Protein AF-A0A1G4GA43-F1 (afdb_monomer)

Foldseek 3Di:
DDDDDDDDPDDDPDDPPPPPPDPPPDDDDDDDDDDDDDDDDDDDDDPPVPPPPPPPPPPPPDPPDAWEDADFDLDQWFADPDDDPVPAAEQEQERLLVQLCCQCVVVVHDLVVSCVNRVHDSVVSVVSPVVSVVSVVCCVVVRHIYGYDDDRHDYPAWWWAFQPPSGIDGDLVRDDDDPPDPDDDSVRTDTPPPPPD

Sequence (197 aa):
MEAVLSDKVLEQDGNWENAVCSRLKKKRKSWELEWVCAVKRVGVMATENVTINIKNEVIMPRPKQNRKISNPPLMQGFKPFGIPRKMLKEVTLLYDEYEAIRLLDYEGLRQEQAAEQMNVSRPTLTRIYEQARKTIAQALVEGNMVNIEGGNVQFDREWFRCRRCYKLVGGRENHVRCKDCKIYGNDELMPINAEEK

InterPro domains:
  IPR002852 Uncharacterised protein family UPF0251 [MF_00674] (61-157)
  IPR002852 Uncharacterised protein family UPF0251 [PF02001] (62-154)
  IPR002852 Uncharacterised protein family UPF0251 [PTHR37478] (60-158)
  IPR013324 RNA polymerase sigma factor, region 3/4-like [SSF88659] (96-140)
  IPR036388 Winged helix-like DNA-binding domain superfamily [G3DSA:1.10.10.10] (88-142)

Nearest PDB structures (foldseek):
  3hug-assembly6_K  TM=9.675E-01  e=1.620E-01  Mycobacterium tuberculosis H37Rv
  3hug-assembly4_M  TM=9.636E-01  e=2.241E-01  Mycobacterium tuberculosis H37Rv
  3hug-assembly1_C  TM=9.750E-01  e=2.241E-01  Mycobacterium tuberculosis H37Rv
  3hug-assembly6_A  TM=9.618E-01  e=2.241E-01  Mycobacterium tuberculosis H37Rv
  2h27-assembly2_D  TM=9.480E-01  e=2.241E-01  Escherichia coli K-12

Radius of gyration: 30.36 Å; Cα contacts (8 Å, |Δi|>4): 195; chains: 1; bounding box: 73×60×86 Å

pLDDT: mean 71.48, std 22.96, range [28.95, 96.19]

Mean predicted aligned error: 16.99 Å

Secondary structure (DSSP, 8-state):
---------------GGGTTSSSSS-S---------------------------------PPP-PPEEESS--SSSEE--SSS-GGG--EEEEPHHHHHHHIIIIIS---HHHHHHHTT--HHHHHHHHHHHHHHHHHHHHHTPEEEE--SSEEESS-EEEETTT--EEESSTT----TT-S--SGGGEEES-----

Organism: NCBI:txid1642646

Solvent-accessible surface area (backbone atoms only — not comparable to full-atom values): 13055 Å² total; per-residue (Å²): 133,88,82,90,74,91,80,76,89,74,84,71,91,69,80,80,85,66,82,80,76,83,86,84,85,86,80,76,94,82,81,80,89,84,88,84,80,88,89,82,92,84,82,88,86,78,90,72,78,77,74,78,79,74,75,81,72,77,79,70,76,76,77,78,75,62,30,43,42,86,72,80,72,75,57,60,58,50,71,61,84,95,60,60,74,91,78,47,54,76,39,78,39,33,48,63,23,51,48,42,44,42,35,41,71,73,67,61,42,54,65,66,58,43,13,59,67,28,65,47,54,56,73,56,43,53,52,41,39,53,47,34,52,51,52,51,49,49,25,67,74,72,59,28,24,39,36,54,50,67,72,68,67,41,63,83,60,60,36,28,32,32,76,85,79,52,46,75,25,70,42,80,84,60,65,68,84,53,95,89,54,94,73,80,64,77,87,46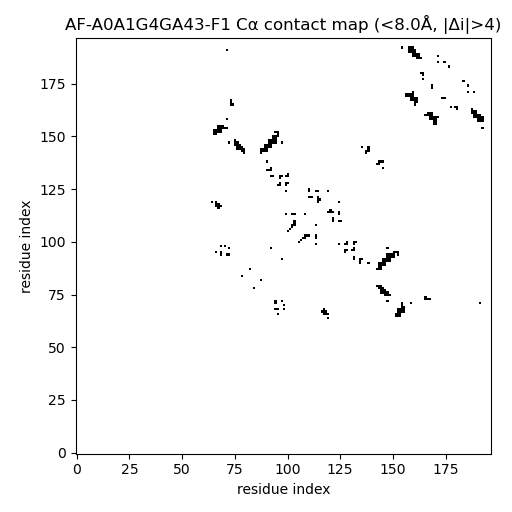,50,42,69,71,71,70,75,84,123

Structure (mmCIF, N/CA/C/O backbone):
data_AF-A0A1G4GA43-F1
#
_entry.id   AF-A0A1G4GA43-F1
#
loop_
_atom_site.group_PDB
_atom_site.id
_atom_site.type_symbol
_atom_site.label_atom_id
_atom_site.label_alt_id
_atom_site.label_comp_id
_atom_site.label_asym_id
_atom_site.label_entity_id
_atom_site.label_seq_id
_atom_site.pdbx_PDB_ins_code
_atom_site.Cartn_x
_atom_site.Cartn_y
_atom_site.Cartn_z
_atom_site.occupancy
_atom_site.B_iso_or_equiv
_atom_site.auth_seq_id
_atom_site.auth_comp_id
_atom_site.auth_asym_id
_atom_site.auth_atom_id
_atom_site.pdbx_PDB_model_num
ATOM 1 N N . MET A 1 1 ? -47.641 -32.710 -14.911 1.00 41.81 1 MET A N 1
ATOM 2 C CA . MET A 1 1 ? -46.339 -32.093 -14.602 1.00 41.81 1 MET A CA 1
ATOM 3 C C . MET A 1 1 ? -46.540 -30.590 -14.663 1.00 41.81 1 MET A C 1
ATOM 5 O O . MET A 1 1 ? -46.814 -30.081 -15.738 1.00 41.81 1 MET A O 1
ATOM 9 N N . GLU A 1 2 ? -46.614 -30.003 -13.466 1.00 35.16 2 GLU A N 1
ATOM 10 C CA . GLU A 1 2 ? -46.511 -28.589 -13.038 1.00 35.16 2 GLU A CA 1
ATOM 11 C C . GLU A 1 2 ? -46.639 -27.501 -14.128 1.00 35.16 2 GLU A C 1
ATOM 13 O O . GLU A 1 2 ? -45.798 -27.377 -15.005 1.00 35.16 2 GLU A O 1
ATOM 18 N N . ALA A 1 3 ? -47.778 -26.805 -14.221 1.00 32.31 3 ALA A N 1
ATOM 19 C CA . ALA A 1 3 ? -48.188 -25.628 -13.431 1.00 32.31 3 ALA A CA 1
ATOM 20 C C . ALA A 1 3 ? -47.515 -24.315 -13.890 1.00 32.31 3 ALA A C 1
ATOM 22 O O . ALA A 1 3 ? -46.486 -23.890 -13.378 1.00 32.31 3 ALA A O 1
ATOM 23 N N . VAL A 1 4 ? -48.176 -23.660 -14.851 1.00 38.09 4 VAL A N 1
ATOM 24 C CA . VAL A 1 4 ? -48.047 -22.231 -15.156 1.00 38.09 4 VAL A CA 1
ATOM 25 C C . VAL A 1 4 ? -48.739 -21.452 -14.039 1.00 38.09 4 VAL A C 1
ATOM 27 O O . VAL A 1 4 ? -49.930 -21.658 -13.811 1.00 38.09 4 VAL A O 1
ATOM 30 N N . LEU A 1 5 ? -48.022 -20.550 -13.373 1.00 37.53 5 LEU A N 1
ATOM 31 C CA . LEU A 1 5 ? -48.606 -19.523 -12.512 1.00 37.53 5 LEU A CA 1
ATOM 32 C C . LEU A 1 5 ? -47.735 -18.267 -12.579 1.00 37.53 5 LEU A C 1
ATOM 34 O O . LEU A 1 5 ? -46.595 -18.250 -12.121 1.00 37.53 5 LEU A O 1
ATOM 38 N N . SER A 1 6 ? -48.307 -17.225 -13.186 1.00 39.84 6 SER A N 1
ATOM 39 C CA . SER A 1 6 ? -47.971 -15.833 -12.900 1.00 39.84 6 SER A CA 1
ATOM 40 C C . SER A 1 6 ? -47.890 -15.620 -11.395 1.00 39.84 6 SER A C 1
ATOM 42 O O . SER A 1 6 ? -48.802 -16.047 -10.695 1.00 39.84 6 SER A O 1
ATOM 44 N N . ASP A 1 7 ? -46.888 -14.881 -10.921 1.00 36.19 7 ASP A N 1
ATOM 45 C CA . ASP A 1 7 ? -47.124 -13.890 -9.874 1.00 36.19 7 ASP A CA 1
ATOM 46 C C . ASP A 1 7 ? -45.914 -12.967 -9.641 1.00 36.19 7 ASP A C 1
ATOM 48 O O . ASP A 1 7 ? -44.815 -13.397 -9.309 1.00 36.19 7 ASP A O 1
ATOM 52 N N . LYS A 1 8 ? -46.221 -11.669 -9.747 1.00 38.00 8 LYS A N 1
ATOM 53 C CA . LYS A 1 8 ? -45.772 -10.575 -8.874 1.00 38.00 8 LYS A CA 1
ATOM 54 C C . LYS A 1 8 ? -44.304 -10.152 -8.948 1.00 38.00 8 LYS A C 1
ATOM 56 O O . LYS A 1 8 ? -43.447 -10.567 -8.175 1.00 38.00 8 LYS A O 1
ATOM 61 N N . VAL A 1 9 ? -44.104 -9.129 -9.781 1.00 32.50 9 VAL A N 1
ATOM 62 C CA . VAL A 1 9 ? -43.249 -7.983 -9.449 1.00 32.50 9 VAL A CA 1
ATOM 63 C C . VAL A 1 9 ? -43.661 -7.494 -8.057 1.00 32.50 9 VAL A C 1
ATOM 65 O O . VAL A 1 9 ? -44.732 -6.918 -7.884 1.00 32.50 9 VAL A O 1
ATOM 68 N N . LEU A 1 10 ? -42.845 -7.803 -7.053 1.00 34.84 10 LEU A N 1
ATOM 69 C CA . LEU A 1 10 ? -42.933 -7.190 -5.737 1.00 34.84 10 LEU A CA 1
ATOM 70 C C . LEU A 1 10 ? -42.122 -5.897 -5.782 1.00 34.84 10 LEU A C 1
ATOM 72 O O . LEU A 1 10 ? -40.905 -5.901 -5.607 1.00 34.84 10 LEU A O 1
ATOM 76 N N . GLU A 1 11 ? -42.832 -4.798 -6.023 1.00 39.03 11 GLU A N 1
ATOM 77 C CA . GLU A 1 11 ? -42.460 -3.499 -5.477 1.00 39.03 11 GLU A CA 1
ATOM 78 C C . GLU A 1 11 ? -42.276 -3.659 -3.964 1.00 39.03 11 GLU A C 1
ATOM 80 O O . GLU A 1 11 ? -43.187 -4.069 -3.242 1.00 39.03 11 GLU A O 1
ATOM 85 N N . GLN A 1 12 ? -41.074 -3.359 -3.486 1.00 40.34 12 GLN A N 1
ATOM 86 C CA . GLN A 1 12 ? -40.842 -3.047 -2.085 1.00 40.34 12 GLN A CA 1
ATOM 87 C C . GLN A 1 12 ? -40.117 -1.711 -2.018 1.00 40.34 12 GLN A C 1
ATOM 89 O O . GLN A 1 12 ? -38.901 -1.628 -1.856 1.00 40.34 12 GLN A O 1
ATOM 94 N N . ASP A 1 13 ? -40.927 -0.661 -2.125 1.00 36.44 13 ASP A N 1
ATOM 95 C CA . ASP A 1 13 ? -40.702 0.576 -1.396 1.00 36.44 13 ASP A CA 1
ATOM 96 C C . ASP A 1 13 ? -40.566 0.239 0.091 1.00 36.44 13 ASP A C 1
ATOM 98 O O . ASP A 1 13 ? -41.481 -0.281 0.733 1.00 36.44 13 ASP A O 1
ATOM 102 N N . GLY A 1 14 ? -39.381 0.489 0.638 1.00 36.09 14 GLY A N 1
ATOM 103 C CA . GLY A 1 14 ? -39.013 0.018 1.967 1.00 36.09 14 GLY A CA 1
ATOM 104 C C . GLY A 1 14 ? -38.022 0.937 2.657 1.00 36.09 14 GLY A C 1
ATOM 105 O O . GLY A 1 14 ? -36.940 0.498 3.020 1.00 36.09 14 GLY A O 1
ATOM 106 N N . ASN A 1 15 ? -38.386 2.215 2.800 1.00 38.69 1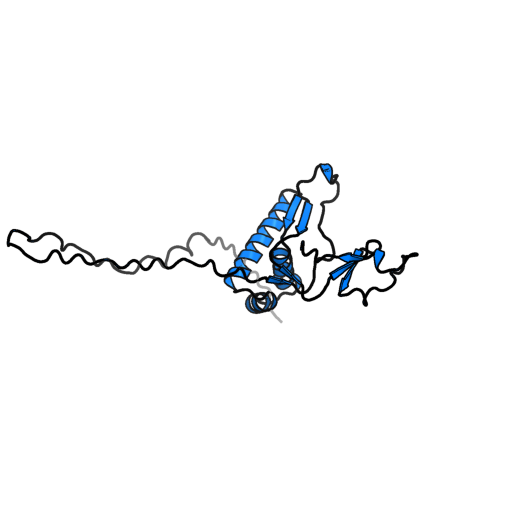5 ASN A N 1
ATOM 107 C CA . ASN A 1 15 ? -38.121 3.060 3.975 1.00 38.69 15 ASN A CA 1
ATOM 108 C C . ASN A 1 15 ? -36.906 2.638 4.843 1.00 38.69 15 ASN A C 1
ATOM 110 O O . ASN A 1 15 ? -37.064 2.087 5.934 1.00 38.69 15 ASN A O 1
ATOM 114 N N . TRP A 1 16 ? -35.686 2.921 4.374 1.00 34.16 16 TRP A N 1
ATOM 115 C CA . TRP A 1 16 ? -34.446 2.686 5.135 1.00 34.16 16 TRP A CA 1
ATOM 116 C C . TRP A 1 16 ? -34.180 3.743 6.224 1.00 34.16 16 TRP A C 1
ATOM 118 O O . TRP A 1 16 ? -33.246 3.598 7.012 1.00 34.16 16 TRP A O 1
ATOM 128 N N . GLU A 1 17 ? -35.015 4.779 6.339 1.00 36.97 17 GLU A N 1
ATOM 129 C CA . GLU A 1 17 ? -34.825 5.870 7.307 1.00 36.97 17 GLU A CA 1
ATOM 130 C C . GLU A 1 17 ? -35.390 5.584 8.711 1.00 36.97 17 GLU A C 1
ATOM 132 O O . GLU A 1 17 ? -35.151 6.358 9.634 1.00 36.97 17 GLU A O 1
ATOM 137 N N . ASN A 1 18 ? -36.064 4.449 8.942 1.00 45.00 18 ASN A N 1
ATOM 138 C CA . ASN A 1 18 ? -36.694 4.162 10.243 1.00 45.00 18 ASN A CA 1
ATOM 139 C C . ASN A 1 18 ? -36.105 2.990 11.051 1.00 45.00 18 ASN A C 1
ATOM 141 O O . ASN A 1 18 ? -36.581 2.705 12.151 1.00 45.00 18 ASN A O 1
ATOM 145 N N . ALA A 1 19 ? -35.007 2.368 10.610 1.00 37.09 19 ALA A N 1
ATOM 146 C CA . ALA A 1 19 ? -34.326 1.326 11.396 1.00 37.09 19 ALA A CA 1
ATOM 147 C C . ALA A 1 19 ? -33.319 1.871 12.439 1.00 37.09 19 ALA A C 1
ATOM 149 O O . ALA A 1 19 ? -32.753 1.102 13.214 1.00 37.09 19 ALA A O 1
ATOM 150 N N . VAL A 1 20 ? -33.121 3.195 12.514 1.00 40.12 20 VAL A N 1
ATOM 151 C CA . VAL A 1 20 ? -32.163 3.844 13.438 1.00 40.12 20 VAL A CA 1
ATOM 152 C C . VAL A 1 20 ? -32.825 4.387 14.724 1.00 40.12 20 VAL A C 1
ATOM 154 O O . VAL A 1 20 ? -32.131 4.766 15.664 1.00 40.12 20 VAL A O 1
ATOM 157 N N . CYS A 1 21 ? -34.160 4.371 14.862 1.00 39.00 21 CYS A N 1
ATOM 158 C CA . CYS A 1 21 ? -34.842 5.169 15.901 1.00 39.00 21 CYS A CA 1
ATOM 159 C C . CYS A 1 21 ? -35.609 4.412 17.013 1.00 39.00 21 CYS A C 1
ATOM 161 O O . CYS A 1 21 ? -36.480 4.996 17.656 1.00 39.00 21 CYS A O 1
ATOM 163 N N . SER A 1 22 ? -35.302 3.145 17.326 1.00 35.94 22 SER A N 1
ATOM 164 C CA . SER A 1 22 ? -36.053 2.396 18.366 1.00 35.94 22 SER A CA 1
ATOM 165 C C . SER A 1 22 ? -35.224 1.771 19.498 1.00 35.94 22 SER A C 1
ATOM 167 O O . SER A 1 22 ? -35.750 0.983 20.284 1.00 35.94 22 SER A O 1
ATOM 169 N N . ARG A 1 23 ? -33.958 2.185 19.687 1.00 37.41 23 ARG A N 1
ATOM 170 C CA . ARG A 1 23 ? -33.121 1.721 20.820 1.00 37.41 23 ARG A CA 1
ATOM 171 C C . ARG A 1 23 ? -32.508 2.817 21.699 1.00 37.41 23 ARG A C 1
ATOM 173 O O . ARG A 1 23 ? -31.515 2.574 22.373 1.00 37.41 23 ARG A O 1
ATOM 180 N N . LEU A 1 24 ? -33.128 3.999 21.751 1.00 34.81 24 LEU A N 1
ATOM 181 C CA . LEU A 1 24 ? -32.715 5.113 22.628 1.00 34.81 24 LEU A CA 1
ATOM 182 C C . LEU A 1 24 ? -33.888 5.808 23.347 1.00 34.81 24 LEU A C 1
ATOM 184 O O . LEU A 1 24 ? -33.830 6.992 23.659 1.00 34.81 24 LEU A O 1
ATOM 188 N N . LYS A 1 25 ? -34.969 5.083 23.656 1.00 39.22 25 LYS A N 1
ATOM 189 C CA . LYS A 1 25 ? -36.060 5.595 24.511 1.00 39.22 25 LYS A CA 1
ATOM 190 C C . LYS A 1 25 ? -36.562 4.539 25.490 1.00 39.22 25 LYS A C 1
ATOM 192 O O . LYS A 1 25 ? -37.716 4.133 25.447 1.00 39.22 25 LYS A O 1
ATOM 197 N N . LYS A 1 26 ? -35.685 4.078 26.385 1.00 42.31 26 LYS A N 1
ATOM 198 C CA . LYS A 1 26 ? -36.090 3.438 27.650 1.00 42.31 26 LYS A CA 1
ATOM 199 C C . LYS A 1 26 ? -34.893 3.293 28.589 1.00 42.31 26 LYS A C 1
ATOM 201 O O . LYS A 1 26 ? -34.254 2.250 28.629 1.00 42.31 26 LYS A O 1
ATOM 206 N N . LYS A 1 27 ? -34.608 4.348 29.357 1.00 31.98 27 LYS A N 1
ATOM 207 C CA . LYS A 1 27 ? -34.126 4.258 30.747 1.00 31.98 27 LYS A CA 1
ATOM 208 C C . LYS A 1 27 ? -34.171 5.653 31.397 1.00 31.98 27 LYS A C 1
ATOM 210 O O . LYS A 1 27 ? -33.293 6.469 31.176 1.00 31.98 27 LYS A O 1
ATOM 215 N N . ARG A 1 28 ? -35.258 5.871 32.158 1.00 36.03 28 ARG A N 1
ATOM 216 C CA . ARG A 1 28 ? -35.333 6.535 33.484 1.00 36.03 28 ARG A CA 1
ATOM 217 C C . ARG A 1 28 ? -34.631 7.906 33.564 1.00 36.03 28 ARG A C 1
ATOM 219 O O . ARG A 1 28 ? -33.427 7.949 33.740 1.00 36.03 28 ARG A O 1
ATOM 226 N N . LYS A 1 29 ? -35.291 9.068 33.448 1.00 38.62 29 LYS A N 1
ATOM 227 C CA . LYS A 1 29 ? -36.346 9.606 34.344 1.00 38.62 29 LYS A CA 1
ATOM 228 C C . LYS A 1 29 ? -36.259 9.031 35.762 1.00 38.62 29 LYS A C 1
ATOM 230 O O . LYS A 1 29 ? -36.926 8.045 36.053 1.00 38.62 29 LYS A O 1
ATOM 235 N N . SER A 1 30 ? -35.364 9.593 36.577 1.00 34.31 30 SER A N 1
ATOM 236 C CA . SER A 1 30 ? -35.287 9.370 38.032 1.00 34.31 30 SER A CA 1
ATOM 237 C C . SER A 1 30 ? -34.323 10.363 38.701 1.00 34.31 30 SER A C 1
ATOM 239 O O . SER A 1 30 ? -33.456 9.938 39.447 1.00 34.31 30 SER A O 1
ATOM 241 N N . TRP A 1 31 ? -34.421 11.658 38.401 1.00 28.95 31 TRP A N 1
ATOM 242 C CA . TRP A 1 31 ? -33.808 12.719 39.217 1.00 28.95 31 TRP A CA 1
ATOM 243 C C . TRP A 1 31 ? -34.757 13.921 39.183 1.00 28.95 31 TRP A C 1
ATOM 245 O O . TRP A 1 31 ? -34.516 14.920 38.512 1.00 28.95 31 TRP A O 1
ATOM 255 N N . GLU A 1 32 ? -35.914 13.750 39.820 1.00 32.69 32 GLU A N 1
ATOM 256 C CA . GLU A 1 32 ? -36.748 14.856 40.275 1.00 32.69 32 GLU A CA 1
ATOM 257 C C . GLU A 1 32 ? -36.231 15.287 41.654 1.00 32.69 32 GLU A C 1
ATOM 259 O O . GLU A 1 32 ? -36.144 14.479 42.570 1.00 32.69 32 GLU A O 1
ATOM 264 N N . LEU A 1 33 ? -35.898 16.574 41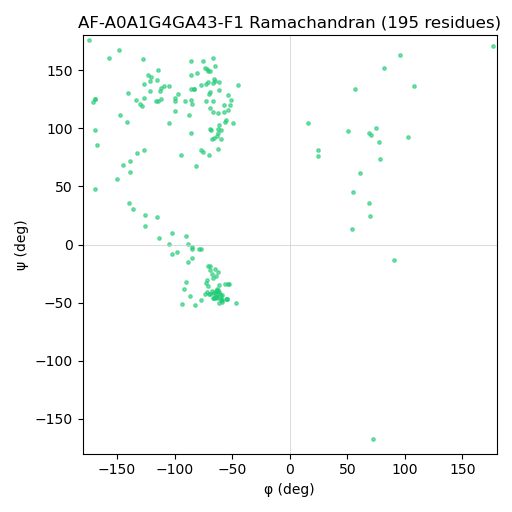.763 1.00 40.06 33 LEU A N 1
ATOM 265 C CA . LEU A 1 33 ? -36.432 17.442 42.815 1.00 40.06 33 LEU A CA 1
ATOM 266 C C . LEU A 1 33 ? -36.135 17.079 44.283 1.00 40.06 33 LEU A C 1
ATOM 268 O O . LEU A 1 33 ? -37.055 16.991 45.085 1.00 40.06 33 LEU A O 1
ATOM 272 N N . GLU A 1 34 ? -34.862 17.053 44.677 1.00 36.91 34 GLU A N 1
ATOM 273 C CA . GLU A 1 34 ? -34.470 17.274 46.083 1.00 36.91 34 GLU A CA 1
ATOM 274 C C . GLU A 1 34 ? -33.212 18.155 46.178 1.00 36.91 34 GLU A C 1
ATOM 276 O O . GLU A 1 34 ? -32.129 17.683 46.494 1.00 36.91 34 GLU A O 1
ATOM 281 N N . TRP A 1 35 ? -33.331 19.454 45.878 1.00 30.38 35 TRP A N 1
ATOM 282 C CA . TRP A 1 35 ? -32.293 20.459 46.199 1.00 30.38 35 TRP A CA 1
ATOM 283 C C . TRP A 1 35 ? -32.897 21.781 46.696 1.00 30.38 35 TRP A C 1
ATOM 285 O O . TRP A 1 35 ? -32.400 22.870 46.420 1.00 30.38 35 TRP A O 1
ATOM 295 N N . VAL A 1 36 ? -33.993 21.694 47.451 1.00 36.56 36 VAL A N 1
ATOM 296 C CA . VAL A 1 36 ? -34.545 22.837 48.187 1.00 36.56 36 VAL A CA 1
ATOM 297 C C . VAL A 1 36 ? -34.853 22.386 49.608 1.00 36.56 36 VAL A C 1
ATOM 299 O O . VAL A 1 36 ? -35.997 22.092 49.921 1.00 36.56 36 VAL A O 1
ATOM 302 N N . CYS A 1 37 ? -33.831 22.296 50.462 1.00 33.22 37 CYS A N 1
ATOM 303 C CA . CYS A 1 37 ? -34.005 22.495 51.902 1.00 33.22 37 CYS A CA 1
ATOM 304 C C . CYS A 1 37 ? -32.666 22.612 52.649 1.00 33.22 37 CYS A C 1
ATOM 306 O O . CYS A 1 37 ? -31.836 21.713 52.621 1.00 33.22 37 CYS A O 1
ATOM 308 N N . ALA A 1 38 ? -32.550 23.719 53.384 1.00 37.53 38 ALA A N 1
ATOM 309 C CA . ALA A 1 38 ? -31.811 23.870 54.636 1.00 37.53 38 ALA A CA 1
ATOM 310 C C . ALA A 1 38 ? -30.272 23.803 54.627 1.00 37.53 38 ALA A C 1
ATOM 312 O O . ALA A 1 38 ? -29.693 22.763 54.906 1.00 37.53 38 ALA A O 1
ATOM 313 N N . VAL A 1 39 ? -29.620 24.975 54.573 1.00 34.84 39 VAL A N 1
ATOM 314 C CA . VAL A 1 39 ? -28.451 25.233 55.439 1.00 34.84 39 VAL A CA 1
ATOM 315 C C . VAL A 1 39 ? -28.464 26.686 55.934 1.00 34.84 39 VAL A C 1
ATOM 317 O O . VAL A 1 39 ? -28.130 27.621 55.209 1.00 34.84 39 VAL A O 1
ATOM 320 N N . LYS A 1 40 ? -28.808 26.880 57.212 1.00 37.44 40 LYS A N 1
ATOM 321 C CA . LYS A 1 40 ? -28.358 28.028 58.009 1.00 37.44 40 LYS A CA 1
ATOM 322 C C . LYS A 1 40 ? -27.760 27.508 59.320 1.00 37.44 40 LYS A C 1
ATOM 324 O O . LYS A 1 40 ? -28.486 26.970 60.144 1.00 37.44 40 LYS A O 1
ATOM 329 N N . ARG A 1 41 ? -26.471 27.829 59.501 1.00 38.69 41 ARG A N 1
ATOM 330 C CA . ARG A 1 41 ? -25.805 28.230 60.758 1.00 38.69 41 ARG A CA 1
ATOM 331 C C . ARG A 1 41 ? -25.504 27.141 61.809 1.00 38.69 41 ARG A C 1
ATOM 333 O O . ARG A 1 41 ? -26.363 26.872 62.627 1.00 38.69 41 ARG A O 1
ATOM 340 N N . VAL A 1 42 ? -24.243 26.677 61.839 1.00 38.31 42 VAL A N 1
ATOM 341 C CA . VAL A 1 42 ? -23.240 26.561 62.948 1.00 38.31 42 VAL A CA 1
ATOM 342 C C . VAL A 1 42 ? -21.935 26.161 62.213 1.00 38.31 42 VAL A C 1
ATOM 344 O O . VAL A 1 42 ? -21.989 25.302 61.348 1.00 38.31 42 VAL A O 1
ATOM 347 N N . GLY A 1 43 ? -20.789 26.842 62.270 1.00 33.25 43 GLY A N 1
ATOM 348 C CA . GLY A 1 43 ? -19.969 27.154 63.436 1.00 33.25 43 GLY A CA 1
ATOM 349 C C . GLY A 1 43 ? -18.753 26.212 63.460 1.00 33.25 43 GLY A C 1
ATOM 350 O O . GLY A 1 43 ? -18.852 25.132 64.009 1.00 33.25 43 GLY A O 1
ATOM 351 N N . VAL A 1 44 ? -17.646 26.678 62.865 1.00 37.12 44 VAL A N 1
ATOM 352 C CA . VAL A 1 44 ? -16.227 26.312 63.083 1.00 37.12 44 VAL A CA 1
ATOM 353 C C . VAL A 1 44 ? -15.773 24.839 62.925 1.00 37.12 44 VAL A C 1
ATOM 355 O O . VAL A 1 44 ? -16.263 23.927 63.572 1.00 37.12 44 VAL A O 1
ATOM 358 N N . MET A 1 45 ? -14.652 24.722 62.203 1.00 35.44 45 MET A N 1
ATOM 359 C CA . MET A 1 45 ? -13.556 23.741 62.296 1.00 35.44 45 MET A CA 1
ATOM 360 C C . MET A 1 45 ? -13.455 22.694 61.185 1.00 35.44 45 MET A C 1
ATOM 362 O O . MET A 1 45 ? -14.431 22.088 60.769 1.00 35.44 45 MET A O 1
ATOM 366 N N . ALA A 1 46 ? -12.198 22.515 60.767 1.00 38.28 46 ALA A N 1
ATOM 367 C CA . ALA A 1 46 ? -11.672 21.627 59.736 1.00 38.28 46 ALA A CA 1
ATOM 368 C C . ALA A 1 46 ? -11.860 22.101 58.282 1.00 38.28 46 ALA A C 1
ATOM 370 O O . ALA A 1 46 ? -12.585 21.513 57.487 1.00 38.28 46 ALA A O 1
ATOM 371 N N . THR A 1 47 ? -11.081 23.113 57.880 1.00 42.22 47 THR A N 1
ATOM 372 C CA . THR A 1 47 ? -10.525 23.115 56.518 1.00 42.22 47 THR A CA 1
ATOM 373 C C . THR A 1 47 ? -9.474 22.009 56.455 1.00 42.22 47 THR A C 1
ATOM 375 O O . THR A 1 47 ? -8.273 22.261 56.563 1.00 42.22 47 THR A O 1
ATOM 378 N N . GLU A 1 48 ? -9.920 20.761 56.351 1.00 47.31 48 GLU A N 1
ATOM 379 C CA . GLU A 1 48 ? -9.048 19.707 55.859 1.00 47.31 48 GLU A CA 1
ATOM 380 C C . GLU A 1 48 ? -8.822 20.010 54.383 1.00 47.31 48 GLU A C 1
ATOM 382 O O . GLU A 1 48 ? -9.678 19.795 53.525 1.00 47.31 48 GLU A O 1
ATOM 387 N N . ASN A 1 49 ? -7.668 20.613 54.109 1.00 51.53 49 ASN A N 1
ATOM 388 C CA . ASN A 1 49 ? -7.123 20.700 52.771 1.00 51.53 49 ASN A CA 1
ATOM 389 C C . ASN A 1 49 ? -6.920 19.264 52.288 1.00 51.53 49 ASN A C 1
ATOM 391 O O . ASN A 1 49 ? -5.872 18.664 52.520 1.00 51.53 49 ASN A O 1
ATOM 395 N N . VAL A 1 50 ? -7.943 18.706 51.642 1.00 44.75 50 VAL A N 1
ATOM 396 C CA . VAL A 1 50 ? -7.817 17.488 50.853 1.00 44.75 50 VAL A CA 1
ATOM 397 C C . VAL A 1 50 ? -6.913 17.859 49.688 1.00 44.75 50 VAL A C 1
ATOM 399 O O . VAL A 1 50 ? -7.346 18.381 48.662 1.00 44.75 50 VAL A O 1
ATOM 402 N N . THR A 1 51 ? -5.614 17.657 49.882 1.00 43.12 51 THR A N 1
ATOM 403 C CA . THR A 1 51 ? -4.625 17.681 48.818 1.00 43.12 51 THR A CA 1
ATOM 404 C C . THR A 1 51 ? -4.987 16.557 47.863 1.00 43.12 51 THR A C 1
ATOM 406 O O . THR A 1 51 ? -4.671 15.387 48.074 1.00 43.12 51 THR A O 1
ATOM 409 N N . ILE A 1 52 ? -5.712 16.917 46.806 1.00 54.69 52 ILE A N 1
ATOM 410 C CA . ILE A 1 52 ? -5.951 16.047 45.664 1.00 54.69 52 ILE A CA 1
ATOM 411 C C . ILE A 1 52 ? -4.571 15.793 45.067 1.00 54.69 52 ILE A C 1
ATOM 413 O O . ILE A 1 52 ? -3.990 16.647 44.399 1.00 54.69 52 ILE A O 1
ATOM 417 N N . ASN A 1 53 ? -3.999 14.642 45.400 1.00 56.62 53 ASN A N 1
ATOM 418 C CA . ASN A 1 53 ? -2.703 14.222 44.907 1.00 56.62 53 ASN A CA 1
ATOM 419 C C . ASN A 1 53 ? -2.920 13.775 43.458 1.00 56.62 53 ASN A C 1
ATOM 421 O O . ASN A 1 53 ? -3.120 12.593 43.173 1.00 56.62 53 ASN A O 1
ATOM 425 N N . ILE A 1 54 ? -2.999 14.752 42.550 1.00 59.84 54 ILE A N 1
ATOM 426 C CA . ILE A 1 54 ? -3.048 14.519 41.111 1.00 59.84 54 ILE A CA 1
ATOM 427 C C . ILE A 1 54 ? -1.674 13.964 40.763 1.00 59.84 54 ILE A C 1
ATOM 429 O O . ILE A 1 54 ? -0.719 14.702 40.524 1.00 59.84 54 ILE A O 1
ATOM 433 N N . LYS A 1 55 ? -1.551 12.635 40.814 1.00 54.59 55 LYS A N 1
ATOM 434 C CA . LYS A 1 55 ? -0.425 11.935 40.216 1.00 54.59 55 LYS A CA 1
ATOM 435 C C . LYS A 1 55 ? -0.431 12.353 38.752 1.00 54.59 55 LYS A C 1
ATOM 437 O O . LYS A 1 55 ? -1.313 11.951 38.000 1.00 54.59 55 LYS A O 1
ATOM 442 N N . ASN A 1 56 ? 0.509 13.219 38.387 1.00 57.75 56 ASN A N 1
ATOM 443 C CA . ASN A 1 56 ? 0.845 13.508 37.003 1.00 57.75 56 ASN A CA 1
ATOM 444 C C . ASN A 1 56 ? 1.360 12.200 36.394 1.00 57.75 56 ASN A C 1
ATOM 446 O O . ASN A 1 56 ? 2.560 11.933 36.358 1.00 57.75 56 ASN A O 1
ATOM 450 N N . GLU A 1 57 ? 0.435 11.343 35.974 1.00 56.50 57 GLU A N 1
ATOM 451 C CA . GLU A 1 57 ? 0.729 10.227 35.098 1.00 56.50 57 GLU A CA 1
ATOM 452 C C . GLU A 1 57 ? 1.090 10.836 33.749 1.00 56.50 57 GLU A C 1
ATOM 454 O O . GLU A 1 57 ? 0.238 11.254 32.966 1.00 56.50 57 GLU A O 1
ATOM 459 N N . VAL A 1 58 ? 2.395 10.950 33.511 1.00 60.12 58 VAL A N 1
ATOM 460 C CA . VAL A 1 58 ? 2.937 11.246 32.191 1.00 60.12 58 VAL A CA 1
ATOM 461 C C . VAL A 1 58 ? 2.390 10.171 31.256 1.00 60.12 58 VAL A C 1
ATOM 463 O O . VAL A 1 58 ? 2.784 9.008 31.341 1.00 60.12 58 VAL A O 1
ATOM 466 N N . ILE A 1 59 ? 1.444 10.550 30.392 1.00 59.94 59 ILE A N 1
ATOM 467 C CA . ILE A 1 59 ? 0.921 9.689 29.334 1.00 59.94 59 ILE A CA 1
ATOM 468 C C . ILE A 1 59 ? 2.101 9.405 28.411 1.00 59.94 59 ILE A C 1
ATOM 470 O O . ILE A 1 59 ? 2.399 10.191 27.515 1.00 59.94 59 ILE A O 1
ATOM 474 N N . MET A 1 60 ? 2.808 8.300 28.643 1.00 61.44 60 MET A N 1
ATOM 475 C CA . MET A 1 60 ? 3.768 7.807 27.671 1.00 61.44 60 MET A CA 1
ATOM 476 C C . MET A 1 60 ? 2.954 7.372 26.454 1.00 61.44 60 MET A C 1
ATOM 478 O O . MET A 1 60 ? 2.149 6.439 26.572 1.00 61.44 60 MET A O 1
ATOM 482 N N . PRO A 1 61 ? 3.093 8.041 25.296 1.00 60.22 61 PRO A N 1
ATOM 483 C CA . PRO A 1 61 ? 2.427 7.581 24.096 1.00 60.22 61 PRO A CA 1
ATOM 484 C C . PRO A 1 61 ? 2.897 6.151 23.850 1.00 60.22 61 PRO A C 1
ATOM 486 O O . PRO A 1 61 ? 4.097 5.895 23.741 1.00 60.22 61 PRO A O 1
ATOM 489 N N . ARG A 1 62 ? 1.949 5.204 23.832 1.00 65.38 62 ARG A N 1
ATOM 490 C CA . ARG A 1 62 ? 2.256 3.795 23.582 1.00 65.38 62 ARG A CA 1
ATOM 491 C C . ARG A 1 62 ? 3.097 3.736 22.301 1.00 65.38 62 ARG A C 1
ATOM 493 O O . ARG A 1 62 ? 2.637 4.275 21.287 1.00 65.38 62 ARG A O 1
ATOM 500 N N . PRO A 1 63 ? 4.301 3.134 22.332 1.00 63.28 63 PRO A N 1
ATOM 501 C CA . PRO A 1 63 ? 5.158 3.076 21.159 1.00 63.28 63 PRO A CA 1
ATOM 502 C C . PRO A 1 63 ? 4.358 2.487 20.000 1.00 63.28 63 PRO A C 1
ATOM 504 O O . PRO A 1 63 ? 3.671 1.472 20.155 1.00 63.28 63 PRO A O 1
ATOM 507 N N . LYS A 1 64 ? 4.370 3.184 18.859 1.00 65.31 64 LYS A N 1
ATOM 508 C CA . LYS A 1 64 ? 3.659 2.735 17.663 1.00 65.31 64 LYS A CA 1
ATOM 509 C C . LYS A 1 64 ? 4.286 1.409 17.253 1.00 65.31 64 LYS A C 1
ATOM 511 O O . LYS A 1 64 ? 5.454 1.377 16.888 1.00 65.31 64 LYS A O 1
ATOM 516 N N . GLN A 1 65 ? 3.526 0.323 17.348 1.00 66.75 65 GLN A N 1
ATOM 517 C CA . GLN A 1 65 ? 3.981 -0.959 16.829 1.00 66.75 65 GLN A CA 1
ATOM 518 C C . GLN A 1 65 ? 4.190 -0.829 15.321 1.00 66.75 65 GLN A C 1
ATOM 520 O O . GLN A 1 65 ? 3.344 -0.267 14.614 1.00 66.75 65 GLN A O 1
ATOM 525 N N . ASN A 1 66 ? 5.332 -1.323 14.856 1.00 73.19 66 ASN A N 1
ATOM 526 C CA . ASN A 1 66 ? 5.623 -1.411 13.438 1.00 73.19 66 ASN A CA 1
ATOM 527 C C . ASN A 1 66 ? 4.708 -2.474 12.832 1.00 73.19 66 ASN A C 1
ATOM 529 O O . ASN A 1 66 ? 4.540 -3.560 13.391 1.00 73.19 66 ASN A O 1
ATOM 533 N N . ARG A 1 67 ? 4.058 -2.117 11.728 1.00 79.62 67 ARG A N 1
ATOM 534 C CA . ARG A 1 67 ? 3.062 -2.966 11.070 1.00 79.62 67 ARG A CA 1
ATOM 535 C C . ARG A 1 67 ? 3.793 -3.949 10.172 1.00 79.62 67 ARG A C 1
ATOM 537 O O . ARG A 1 67 ? 4.705 -3.549 9.453 1.00 79.62 67 ARG A O 1
ATOM 544 N N . LYS A 1 68 ? 3.417 -5.220 10.225 1.00 83.12 68 LYS A N 1
ATOM 545 C CA . LYS A 1 68 ? 4.073 -6.264 9.438 1.00 83.12 68 LYS A CA 1
ATOM 546 C C . LYS A 1 68 ? 3.489 -6.296 8.028 1.00 83.12 68 LYS A C 1
ATOM 548 O O . LYS A 1 68 ? 2.269 -6.268 7.879 1.00 83.12 68 LYS A O 1
ATOM 553 N N . ILE A 1 69 ? 4.352 -6.353 7.015 1.00 84.38 69 ILE A N 1
ATOM 554 C CA . ILE A 1 69 ? 3.957 -6.511 5.611 1.00 84.38 69 ILE A CA 1
ATOM 555 C C . ILE A 1 69 ? 4.699 -7.695 5.013 1.00 84.38 69 ILE A C 1
ATOM 557 O O . ILE A 1 69 ? 5.932 -7.747 5.036 1.00 84.38 69 ILE A O 1
ATOM 561 N N . SER A 1 70 ? 3.943 -8.630 4.440 1.00 80.31 70 SER A N 1
ATOM 562 C CA . SER A 1 70 ? 4.519 -9.839 3.853 1.00 80.31 70 SER A CA 1
ATOM 563 C C . SER A 1 70 ? 5.159 -9.555 2.497 1.00 80.31 70 SER A C 1
ATOM 565 O O . SER A 1 70 ? 6.303 -9.942 2.254 1.00 80.31 70 SER A O 1
ATOM 567 N N . ASN A 1 71 ? 4.448 -8.838 1.622 1.00 81.62 71 ASN A N 1
ATOM 568 C CA . ASN A 1 71 ? 4.864 -8.626 0.240 1.00 81.62 71 ASN A CA 1
ATOM 569 C C . ASN A 1 71 ? 4.722 -7.150 -0.156 1.00 81.62 71 ASN A C 1
ATOM 571 O O . ASN A 1 71 ? 3.618 -6.608 -0.094 1.00 81.62 71 ASN A O 1
ATOM 575 N N . PRO A 1 72 ? 5.796 -6.492 -0.626 1.00 85.69 72 PRO A N 1
ATOM 576 C CA . PRO A 1 72 ? 5.682 -5.150 -1.167 1.00 85.69 72 PRO A CA 1
ATOM 577 C C . PRO A 1 72 ? 4.868 -5.153 -2.467 1.00 85.69 72 PRO A C 1
ATOM 579 O O . PRO A 1 72 ? 4.752 -6.184 -3.143 1.00 85.69 72 PRO A O 1
ATOM 582 N N . PRO A 1 73 ? 4.333 -3.991 -2.868 1.00 87.06 73 PRO A N 1
ATOM 583 C CA . PRO A 1 73 ? 3.601 -3.872 -4.115 1.00 87.06 73 PRO A CA 1
ATOM 584 C C . PRO A 1 73 ? 4.523 -4.115 -5.320 1.00 87.06 73 PRO A C 1
ATOM 586 O O . PRO A 1 73 ? 5.674 -3.661 -5.373 1.00 87.06 73 PRO A O 1
ATOM 589 N N . LEU A 1 74 ? 3.994 -4.820 -6.328 1.00 85.56 74 LEU A N 1
ATOM 590 C CA . LEU A 1 74 ? 4.719 -5.131 -7.569 1.00 85.56 74 LEU A CA 1
ATOM 591 C C . LEU A 1 74 ? 5.237 -3.857 -8.241 1.00 85.56 74 LEU A C 1
ATOM 593 O O . LEU A 1 74 ? 6.412 -3.761 -8.600 1.00 85.56 74 LEU A O 1
ATOM 597 N N . MET A 1 75 ? 4.362 -2.861 -8.339 1.00 87.19 75 MET A N 1
ATOM 598 C CA . MET A 1 75 ? 4.654 -1.542 -8.884 1.00 87.19 75 MET A CA 1
ATOM 599 C C . MET A 1 75 ? 4.535 -0.495 -7.786 1.00 87.19 75 MET A C 1
ATOM 601 O O . MET A 1 75 ? 3.757 -0.656 -6.854 1.00 87.19 75 MET A O 1
ATOM 605 N N . GLN A 1 76 ? 5.303 0.587 -7.898 1.00 86.12 76 GLN A N 1
ATOM 606 C CA . GLN A 1 76 ? 5.231 1.683 -6.930 1.00 86.12 76 GLN A CA 1
ATOM 607 C C . GLN A 1 76 ? 3.915 2.455 -7.028 1.00 86.12 76 GLN A C 1
ATOM 609 O O . GLN A 1 76 ? 3.531 3.099 -6.077 1.00 86.12 76 GLN A O 1
ATOM 614 N N . GLY A 1 77 ? 3.207 2.402 -8.153 1.00 90.31 77 GLY A N 1
ATOM 615 C CA . GLY A 1 77 ? 1.984 3.170 -8.313 1.00 90.31 77 GLY A CA 1
ATOM 616 C C . GLY A 1 77 ? 1.256 2.867 -9.610 1.00 90.31 77 GLY A C 1
ATOM 617 O O . GLY A 1 77 ? 1.747 2.124 -10.464 1.00 90.31 77 GLY A O 1
ATOM 618 N N . PHE A 1 78 ? 0.088 3.481 -9.753 1.00 91.38 78 PHE A N 1
ATOM 619 C CA . PHE A 1 78 ? -0.808 3.353 -10.895 1.00 91.38 78 PHE A CA 1
ATOM 620 C C . PHE A 1 78 ? -1.139 4.732 -11.446 1.00 91.38 78 PHE A C 1
ATOM 622 O O . PHE A 1 78 ? -1.401 5.664 -10.693 1.00 91.38 78 PHE A O 1
ATOM 629 N N . LYS A 1 79 ? -1.160 4.860 -12.774 1.00 92.06 79 LYS A N 1
ATOM 630 C CA . LYS A 1 79 ? -1.528 6.106 -13.450 1.00 92.06 79 LYS A CA 1
ATOM 631 C C . LYS A 1 79 ? -2.720 5.873 -14.380 1.00 92.06 79 LYS A C 1
ATOM 633 O O . LYS A 1 79 ? -2.727 4.851 -15.073 1.00 92.06 79 LYS A O 1
ATOM 638 N N . 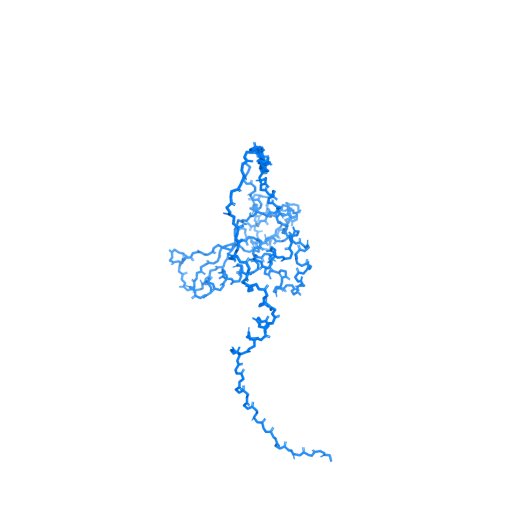PRO A 1 80 ? -3.674 6.812 -14.461 1.00 91.00 80 PRO A N 1
ATOM 639 C CA . PRO A 1 80 ? -4.728 6.742 -15.461 1.00 91.00 80 PRO A CA 1
ATOM 640 C C . PRO A 1 80 ? -4.148 6.880 -16.876 1.00 91.00 80 PRO A C 1
ATOM 642 O O . PRO A 1 80 ? -3.076 7.459 -17.105 1.00 91.00 80 PRO A O 1
ATOM 645 N N . PHE A 1 81 ? -4.851 6.305 -17.847 1.00 89.94 81 PHE A N 1
ATOM 646 C CA . PHE A 1 81 ? -4.465 6.361 -19.253 1.00 89.94 81 PHE A CA 1
ATOM 647 C C . PHE A 1 81 ? -4.883 7.698 -19.882 1.00 89.94 81 PHE A C 1
ATOM 649 O O . PHE A 1 81 ? -5.889 8.284 -19.504 1.00 89.94 81 PHE A O 1
ATOM 656 N N . GLY A 1 82 ? -4.104 8.186 -20.852 1.00 86.00 82 GLY A N 1
ATOM 657 C CA . GLY A 1 82 ? -4.450 9.373 -21.648 1.00 86.00 82 GLY A CA 1
ATOM 658 C C . GLY A 1 82 ? -3.965 10.726 -21.112 1.00 86.00 82 GLY A C 1
ATOM 659 O O . GLY A 1 82 ? -3.947 11.684 -21.876 1.00 86.00 82 GLY A O 1
ATOM 660 N N . ILE A 1 83 ? -3.501 10.816 -19.860 1.00 85.56 83 ILE A N 1
ATOM 661 C CA . ILE A 1 83 ? -3.036 12.082 -19.265 1.00 85.56 83 ILE A CA 1
ATOM 662 C C . ILE A 1 83 ? -1.518 12.030 -19.001 1.00 85.56 83 ILE A C 1
ATOM 664 O O . ILE A 1 83 ? -1.018 11.044 -18.440 1.00 85.56 83 ILE A O 1
ATOM 668 N N . PRO A 1 84 ? -0.741 13.061 -19.395 1.00 87.06 84 PRO A N 1
ATOM 669 C CA . PRO A 1 84 ? 0.673 13.158 -19.044 1.00 87.06 84 PRO A CA 1
ATOM 670 C C . PRO A 1 84 ? 0.884 13.242 -17.529 1.00 87.06 84 PRO A C 1
ATOM 672 O O . PRO A 1 84 ? 0.200 13.995 -16.840 1.00 87.06 84 PRO A O 1
ATOM 675 N N . ARG A 1 85 ? 1.915 12.557 -17.013 1.00 83.75 85 ARG A N 1
ATOM 676 C CA . ARG A 1 85 ? 2.239 12.526 -15.570 1.00 83.75 85 ARG A CA 1
ATOM 677 C C . ARG A 1 85 ? 2.379 13.919 -14.943 1.00 83.75 85 ARG A C 1
ATOM 679 O O . ARG A 1 85 ? 1.995 14.103 -13.803 1.00 83.75 85 ARG A O 1
ATOM 686 N N . LYS A 1 86 ? 2.886 14.901 -15.694 1.00 86.12 86 LYS A N 1
ATOM 687 C CA . LYS A 1 86 ? 3.095 16.279 -15.212 1.00 86.12 86 LYS A CA 1
ATOM 688 C C . LYS A 1 86 ? 1.800 17.027 -14.867 1.00 86.12 86 LYS A C 1
ATOM 690 O O . LYS A 1 86 ? 1.867 18.024 -14.164 1.00 86.12 86 LYS A O 1
ATOM 695 N N . MET A 1 87 ? 0.661 16.590 -15.401 1.00 85.25 87 MET A N 1
ATOM 696 C CA . MET A 1 87 ? -0.645 17.225 -15.183 1.00 85.25 87 MET A CA 1
ATOM 697 C C . MET A 1 87 ? -1.504 16.468 -14.165 1.00 85.25 87 MET A C 1
ATOM 699 O O . MET A 1 87 ? -2.565 16.951 -13.782 1.00 85.25 87 MET A O 1
ATOM 703 N N . LEU A 1 88 ? -1.062 15.282 -13.745 1.00 88.94 88 LEU A N 1
ATOM 704 C CA . LEU A 1 88 ? -1.787 14.438 -12.808 1.00 88.94 88 LEU A CA 1
ATOM 705 C C . LEU A 1 88 ? -1.449 14.839 -11.379 1.00 88.94 88 LEU A C 1
ATOM 707 O O . LEU A 1 88 ? -0.279 14.981 -11.026 1.00 88.94 88 LEU A O 1
ATOM 711 N N . LYS A 1 89 ? -2.483 14.967 -10.549 1.00 91.56 89 LYS A N 1
ATOM 712 C CA . LYS A 1 89 ? -2.297 14.978 -9.101 1.00 91.56 89 LYS A CA 1
ATOM 713 C C . LYS A 1 89 ? -1.984 13.562 -8.632 1.00 91.56 89 LYS A C 1
ATOM 715 O O . LYS A 1 89 ? -2.392 12.582 -9.258 1.00 91.56 89 LYS A O 1
ATOM 720 N N . GLU A 1 90 ? -1.250 13.475 -7.537 1.00 91.69 90 GLU A N 1
ATOM 721 C CA . GLU A 1 90 ? -0.823 12.225 -6.925 1.00 91.69 90 GLU A CA 1
ATOM 722 C C . GLU A 1 90 ? -1.529 12.057 -5.585 1.00 91.69 90 GLU A C 1
ATOM 724 O O . GLU A 1 90 ? -1.638 13.000 -4.802 1.00 91.69 90 GLU A O 1
ATOM 729 N N . VAL A 1 91 ? -2.040 10.855 -5.353 1.00 93.69 91 VAL A N 1
ATOM 730 C CA . VAL A 1 91 ? -2.629 10.430 -4.092 1.00 93.69 91 VAL A CA 1
ATOM 731 C C . VAL A 1 91 ? -1.741 9.327 -3.532 1.00 93.69 91 VAL A C 1
ATOM 733 O O . VAL A 1 91 ? -1.504 8.313 -4.194 1.00 93.69 91 VAL A O 1
ATOM 736 N N . THR A 1 92 ? -1.255 9.532 -2.313 1.00 93.94 92 THR A N 1
ATOM 737 C CA . THR A 1 92 ? -0.398 8.569 -1.624 1.00 93.94 92 THR A CA 1
ATOM 738 C C . THR A 1 92 ? -1.249 7.526 -0.906 1.00 93.94 92 THR A C 1
ATOM 740 O O . THR A 1 92 ? -2.055 7.864 -0.042 1.00 93.94 92 THR A O 1
ATOM 743 N N . LEU A 1 93 ? -1.052 6.262 -1.266 1.00 94.31 93 LEU A N 1
ATOM 744 C CA . LEU A 1 93 ? -1.540 5.087 -0.560 1.00 94.31 93 LEU A CA 1
ATOM 745 C C . LEU A 1 93 ? -0.387 4.533 0.276 1.00 94.31 93 LEU A C 1
ATOM 747 O O . LEU A 1 93 ? 0.696 4.272 -0.243 1.00 94.31 93 LEU A O 1
ATOM 751 N N . LEU A 1 94 ? -0.597 4.349 1.570 1.00 92.56 94 LEU A N 1
ATOM 752 C CA . LEU A 1 94 ? 0.460 3.836 2.437 1.00 92.56 94 LEU A CA 1
ATOM 753 C C . LEU A 1 94 ? 0.672 2.327 2.224 1.00 92.56 94 LEU A C 1
ATOM 755 O O . LEU A 1 94 ? -0.223 1.610 1.765 1.00 92.56 94 LEU A O 1
ATOM 759 N N . TYR A 1 95 ? 1.852 1.808 2.579 1.00 91.75 95 TYR A N 1
ATOM 760 C CA . TYR A 1 95 ? 2.121 0.372 2.431 1.00 91.75 95 TYR A CA 1
ATOM 761 C C . TYR A 1 95 ? 1.173 -0.502 3.273 1.00 91.75 95 TYR A C 1
ATOM 763 O O . TYR A 1 95 ? 0.774 -1.582 2.843 1.00 91.75 95 TYR A O 1
ATOM 771 N N . ASP A 1 96 ? 0.780 -0.037 4.458 1.00 91.81 96 ASP A N 1
ATOM 772 C CA . ASP A 1 96 ? -0.175 -0.727 5.331 1.00 91.81 96 ASP A CA 1
ATOM 773 C C . ASP A 1 96 ? -1.613 -0.688 4.792 1.00 91.81 96 ASP A C 1
ATOM 775 O O . ASP A 1 96 ? -2.350 -1.662 4.930 1.00 91.81 96 ASP A O 1
ATOM 779 N N . GLU A 1 97 ? -2.007 0.409 4.151 1.00 93.69 97 GLU A N 1
ATOM 780 C CA . GLU A 1 97 ? -3.278 0.548 3.441 1.00 93.69 97 GLU A CA 1
ATOM 781 C C . GLU A 1 97 ? -3.363 -0.421 2.260 1.00 93.69 97 GLU A C 1
ATOM 783 O O . GLU A 1 97 ? -4.368 -1.119 2.106 1.00 93.69 97 GLU A O 1
ATOM 788 N N . TYR A 1 98 ? -2.290 -0.518 1.470 1.00 93.94 98 TYR A N 1
ATOM 789 C CA . TYR A 1 98 ? -2.176 -1.497 0.392 1.00 93.94 98 TYR A CA 1
ATOM 790 C C . TYR A 1 98 ? -2.290 -2.936 0.915 1.00 93.94 98 TYR A C 1
ATOM 792 O O . TYR A 1 98 ? -3.065 -3.726 0.373 1.00 93.94 98 TYR A O 1
ATOM 800 N N . GLU A 1 99 ? -1.565 -3.270 1.986 1.00 93.25 99 GLU A N 1
ATOM 801 C CA . GLU A 1 99 ? -1.595 -4.616 2.565 1.00 93.25 99 GLU A CA 1
ATOM 802 C C . GLU A 1 99 ? -2.985 -4.970 3.109 1.00 93.25 99 GLU A C 1
ATOM 804 O O . GLU A 1 99 ? -3.473 -6.078 2.891 1.00 93.25 99 GLU A O 1
ATOM 809 N N . ALA A 1 100 ? -3.674 -4.017 3.7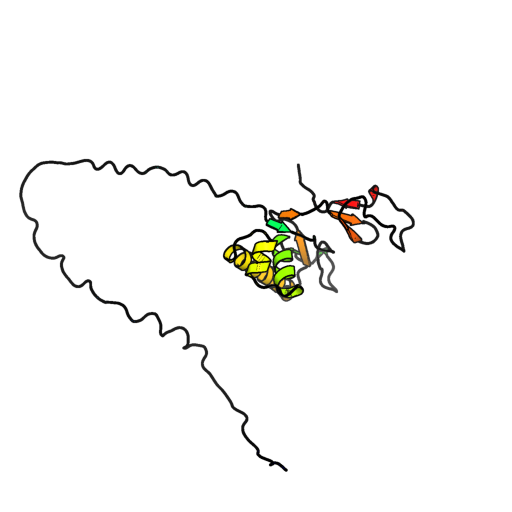45 1.00 94.25 100 ALA A N 1
ATOM 810 C CA . ALA A 1 100 ? -5.033 -4.230 4.234 1.00 94.25 100 ALA A CA 1
ATOM 811 C C . ALA A 1 100 ? -6.009 -4.574 3.095 1.00 94.25 100 ALA A C 1
ATOM 813 O O . ALA A 1 100 ? -6.816 -5.492 3.241 1.00 94.25 100 ALA A O 1
ATOM 814 N N . ILE A 1 101 ? -5.919 -3.881 1.955 1.00 95.19 101 ILE A N 1
ATOM 815 C CA . ILE A 1 101 ? -6.732 -4.187 0.767 1.00 95.19 101 ILE A CA 1
ATOM 816 C C . ILE A 1 101 ? -6.350 -5.550 0.190 1.00 95.19 101 ILE A C 1
ATOM 818 O O . ILE A 1 101 ? -7.230 -6.334 -0.165 1.00 95.19 101 ILE A O 1
ATOM 822 N N . ARG A 1 102 ? -5.052 -5.867 0.122 1.00 94.75 102 ARG A N 1
ATOM 823 C CA . ARG A 1 102 ? -4.581 -7.164 -0.375 1.00 94.75 102 ARG A CA 1
ATOM 824 C C . ARG A 1 102 ? -5.158 -8.316 0.450 1.00 94.75 102 ARG A C 1
ATOM 826 O O . ARG A 1 102 ? -5.712 -9.250 -0.117 1.00 94.75 102 ARG A O 1
ATOM 833 N N . LEU A 1 103 ? -5.068 -8.244 1.775 1.00 94.81 103 LEU A N 1
ATOM 834 C CA . LEU A 1 103 ? -5.527 -9.318 2.658 1.00 94.81 103 LEU A CA 1
ATOM 835 C C . LEU A 1 103 ? -7.058 -9.446 2.675 1.00 94.81 103 LEU A C 1
ATOM 837 O O . LEU A 1 103 ? -7.583 -10.557 2.647 1.00 94.81 103 LEU A O 1
ATOM 841 N N . LEU A 1 104 ? -7.782 -8.325 2.728 1.00 95.81 104 LEU A N 1
ATOM 842 C CA . LEU A 1 104 ? -9.241 -8.340 2.863 1.00 95.81 104 LEU A CA 1
ATOM 843 C C . LEU A 1 104 ? -9.956 -8.545 1.526 1.00 95.81 104 LEU A C 1
ATOM 845 O O . LEU A 1 104 ? -10.788 -9.441 1.420 1.00 95.81 104 LEU A O 1
ATOM 849 N N . ASP A 1 105 ? -9.636 -7.738 0.513 1.00 94.94 105 ASP A N 1
ATOM 850 C CA . ASP A 1 105 ? -10.391 -7.710 -0.744 1.00 94.94 105 ASP A CA 1
ATOM 851 C C . ASP A 1 105 ? -9.815 -8.676 -1.789 1.00 94.94 105 ASP A C 1
ATOM 853 O O . ASP A 1 105 ? -10.574 -9.303 -2.524 1.00 94.94 105 ASP A O 1
ATOM 857 N N . TYR A 1 106 ? -8.485 -8.810 -1.870 1.00 94.75 106 TYR A N 1
ATOM 858 C CA . TYR A 1 106 ? -7.845 -9.669 -2.876 1.00 94.75 106 TYR A CA 1
ATOM 859 C C . TYR A 1 106 ? -7.711 -11.129 -2.417 1.00 94.75 106 TYR A C 1
ATOM 861 O O . TYR A 1 106 ? -8.016 -12.041 -3.182 1.00 94.75 106 TYR A O 1
ATOM 869 N N . GLU A 1 107 ? -7.289 -11.371 -1.174 1.00 94.44 107 GLU A N 1
ATOM 870 C CA . GLU A 1 107 ? -7.180 -12.726 -0.606 1.00 94.44 107 GLU A CA 1
ATOM 871 C C . GLU A 1 107 ? -8.473 -13.212 0.061 1.00 94.44 107 GLU A C 1
ATOM 873 O O . GLU A 1 107 ? -8.620 -14.409 0.315 1.00 94.44 107 GLU A O 1
ATOM 878 N N . GLY A 1 108 ? -9.421 -12.311 0.338 1.00 94.19 108 GLY A N 1
ATOM 879 C CA . GLY A 1 108 ? -10.707 -12.663 0.942 1.00 94.19 108 GLY A CA 1
ATOM 880 C C . GLY A 1 108 ? -10.605 -13.115 2.402 1.00 94.19 108 GLY A C 1
ATOM 881 O O . GLY A 1 108 ? -11.458 -13.873 2.874 1.00 94.19 108 GLY A O 1
ATOM 882 N N . LEU A 1 109 ? -9.560 -12.707 3.130 1.00 94.75 109 LEU A N 1
ATOM 883 C CA . LEU A 1 109 ? -9.365 -13.110 4.521 1.00 94.75 109 LEU A CA 1
ATOM 884 C C . LEU A 1 109 ? -10.367 -12.432 5.451 1.00 94.75 109 LEU A C 1
ATOM 886 O O . LEU A 1 109 ? -10.795 -11.292 5.259 1.00 94.75 109 LEU A O 1
ATOM 890 N N . ARG A 1 110 ? -10.693 -13.117 6.551 1.00 95.56 110 ARG A N 1
ATOM 891 C CA . ARG A 1 110 ? -11.492 -12.505 7.613 1.00 95.56 110 ARG A CA 1
ATOM 892 C C . ARG A 1 110 ? -10.680 -11.429 8.322 1.00 95.56 110 ARG A C 1
ATOM 894 O O . ARG A 1 110 ? -9.475 -11.562 8.521 1.00 95.56 110 ARG A O 1
ATOM 901 N N . GLN A 1 111 ? -11.376 -10.409 8.812 1.00 92.50 111 GLN A N 1
ATOM 902 C CA . GLN A 1 111 ? -10.761 -9.258 9.472 1.00 92.50 111 GLN A CA 1
ATOM 903 C C . GLN A 1 111 ? -9.864 -9.628 10.665 1.00 92.50 111 GLN A C 1
ATOM 905 O O . GLN A 1 111 ? -8.860 -8.972 10.916 1.00 92.50 111 GLN A O 1
ATOM 910 N N . GLU A 1 112 ? -10.216 -10.683 11.398 1.00 94.25 112 GLU A N 1
ATOM 911 C CA . GLU A 1 112 ? -9.404 -11.204 12.503 1.00 94.25 112 GLU A CA 1
ATOM 912 C C . GLU A 1 112 ? -8.062 -11.757 12.011 1.00 94.25 112 GLU A C 1
ATOM 914 O O . GLU A 1 112 ? -7.022 -11.416 12.564 1.00 94.25 112 GLU A O 1
ATOM 919 N N . GLN A 1 113 ? -8.084 -12.532 10.926 1.00 94.38 113 GLN A N 1
ATOM 920 C CA . GLN A 1 113 ? -6.897 -13.158 10.340 1.00 94.38 113 GLN A CA 1
ATOM 921 C C . GLN A 1 113 ? -5.980 -12.113 9.700 1.00 94.38 113 GLN A C 1
ATOM 923 O O . GLN A 1 113 ? -4.770 -12.148 9.893 1.00 94.38 113 GLN A O 1
ATOM 928 N N . ALA A 1 114 ? -6.553 -11.143 8.983 1.00 94.38 114 ALA A N 1
ATOM 929 C CA . ALA A 1 114 ? -5.787 -10.042 8.408 1.00 94.38 114 ALA A CA 1
ATOM 930 C C . ALA A 1 114 ? -5.116 -9.181 9.498 1.00 94.38 114 ALA A C 1
ATOM 932 O O . ALA A 1 114 ? -3.968 -8.767 9.350 1.00 94.38 114 ALA A O 1
ATOM 933 N N . ALA A 1 115 ? -5.804 -8.951 10.623 1.00 93.44 115 ALA A N 1
ATOM 934 C CA . ALA A 1 115 ? -5.261 -8.172 11.735 1.00 93.44 115 ALA A CA 1
ATOM 935 C C . ALA A 1 115 ? -4.086 -8.899 12.406 1.00 93.44 115 ALA A C 1
ATOM 937 O O . ALA A 1 115 ? -3.076 -8.272 12.725 1.00 93.44 115 ALA A O 1
ATOM 938 N N . GLU A 1 116 ? -4.200 -10.219 12.560 1.00 92.62 116 GLU A N 1
ATOM 939 C CA . GLU A 1 116 ? -3.128 -11.077 13.063 1.00 92.62 116 GLU A CA 1
ATOM 940 C C . GLU A 1 116 ? -1.909 -11.077 12.128 1.00 92.62 116 GLU A C 1
ATOM 942 O O . GLU A 1 116 ? -0.790 -10.859 12.591 1.00 92.62 116 GLU A O 1
ATOM 947 N N . GLN A 1 117 ? -2.110 -11.216 10.811 1.00 90.94 117 GLN A N 1
ATOM 948 C CA . GLN A 1 117 ? -1.012 -11.185 9.834 1.00 90.94 117 GLN A CA 1
ATOM 949 C C . GLN A 1 117 ? -0.259 -9.848 9.819 1.00 90.94 117 GLN A C 1
ATOM 951 O O . GLN A 1 117 ? 0.971 -9.837 9.777 1.00 90.94 117 GLN A O 1
ATOM 956 N N . MET A 1 118 ? -0.979 -8.726 9.921 1.00 90.38 118 MET A N 1
ATOM 957 C CA . MET A 1 118 ? -0.383 -7.385 9.983 1.00 90.38 118 MET A CA 1
ATOM 958 C C . MET A 1 118 ? 0.165 -7.015 11.373 1.00 90.38 118 MET A C 1
ATOM 960 O O . MET A 1 118 ? 0.758 -5.943 11.531 1.00 90.38 118 MET A O 1
ATOM 964 N N . ASN A 1 119 ? -0.024 -7.878 12.380 1.00 90.19 119 ASN A N 1
ATOM 965 C CA . ASN A 1 119 ? 0.321 -7.641 13.783 1.00 90.19 119 ASN A CA 1
ATOM 966 C C . ASN A 1 119 ? -0.307 -6.348 14.351 1.00 90.19 119 ASN A C 1
ATOM 968 O O . ASN A 1 119 ? 0.353 -5.535 15.002 1.00 90.19 119 ASN A O 1
ATOM 972 N N . VAL A 1 120 ? -1.596 -6.130 14.076 1.00 90.69 120 VAL A N 1
ATOM 973 C CA . VAL A 1 120 ? -2.364 -4.969 14.553 1.00 90.69 120 VAL A CA 1
ATOM 974 C C . VAL A 1 120 ? -3.655 -5.397 15.241 1.00 90.69 120 VAL A C 1
ATOM 976 O O . VAL A 1 120 ? -4.183 -6.483 15.026 1.00 90.69 120 VAL A O 1
ATOM 979 N N . SER A 1 121 ? -4.227 -4.513 16.061 1.00 91.56 121 SER A N 1
ATOM 980 C CA . SER A 1 121 ? -5.556 -4.768 16.623 1.00 91.56 121 SER A CA 1
ATOM 981 C C . SER A 1 121 ? -6.646 -4.663 15.548 1.00 91.56 121 SER A C 1
ATOM 983 O O . SER A 1 121 ? -6.551 -3.835 14.639 1.00 91.56 121 SER A O 1
ATOM 985 N N . ARG A 1 122 ? -7.730 -5.436 15.694 1.00 92.56 122 ARG A N 1
ATOM 986 C CA . ARG A 1 122 ? -8.916 -5.364 14.817 1.00 92.56 122 ARG A CA 1
ATOM 987 C C . ARG A 1 122 ? -9.418 -3.935 14.552 1.00 92.56 122 ARG A C 1
ATOM 989 O O . ARG A 1 122 ? -9.573 -3.602 13.380 1.00 92.56 122 ARG A O 1
ATOM 996 N N . PRO A 1 123 ? -9.640 -3.064 15.563 1.00 93.69 123 PRO A N 1
ATOM 997 C CA . PRO A 1 123 ? -10.103 -1.699 15.299 1.00 93.69 123 PRO A CA 1
ATOM 998 C C . PRO A 1 123 ? -9.061 -0.850 14.560 1.00 93.69 123 PRO A C 1
ATOM 1000 O O . PRO A 1 123 ? -9.430 0.039 13.795 1.00 93.69 123 PRO A O 1
ATOM 1003 N N . THR A 1 124 ? -7.765 -1.125 14.743 1.00 91.88 124 THR A N 1
ATOM 1004 C CA . THR A 1 124 ? -6.709 -0.479 13.954 1.00 91.88 124 THR A CA 1
ATOM 1005 C C . THR A 1 124 ? -6.802 -0.894 12.489 1.00 91.88 124 THR A C 1
ATOM 1007 O O . THR A 1 124 ? -6.775 -0.019 11.627 1.00 91.88 124 THR A O 1
ATOM 1010 N N . LEU A 1 125 ? -6.973 -2.191 12.206 1.00 94.00 125 LEU A N 1
ATOM 1011 C CA . LEU A 1 125 ? -7.141 -2.683 10.839 1.00 94.00 125 LEU A CA 1
ATOM 1012 C C . LEU A 1 125 ? -8.366 -2.059 10.161 1.00 94.00 125 LEU A C 1
ATOM 1014 O O . LEU A 1 125 ? -8.250 -1.610 9.026 1.00 94.00 125 LEU A O 1
ATOM 1018 N N . THR A 1 126 ? -9.512 -1.969 10.852 1.00 94.75 126 THR A N 1
ATOM 1019 C CA . THR A 1 126 ? -10.714 -1.315 10.298 1.00 94.75 126 THR A CA 1
ATOM 1020 C C . THR A 1 126 ? -10.406 0.103 9.829 1.00 94.75 126 THR A C 1
ATOM 1022 O O . THR A 1 126 ? -10.754 0.472 8.713 1.00 94.75 126 THR A O 1
ATOM 1025 N N . ARG A 1 127 ? -9.711 0.887 10.663 1.00 94.62 127 ARG A N 1
ATOM 1026 C CA . ARG A 1 127 ? -9.368 2.280 10.349 1.00 94.62 127 ARG A CA 1
ATOM 1027 C C . ARG A 1 127 ? -8.423 2.388 9.155 1.00 94.62 127 ARG A C 1
ATOM 1029 O O . ARG A 1 127 ? -8.616 3.267 8.326 1.00 94.62 127 ARG A O 1
ATOM 1036 N N . ILE A 1 128 ? -7.423 1.506 9.074 1.00 93.69 128 ILE A N 1
ATOM 1037 C CA . ILE A 1 128 ? -6.498 1.442 7.930 1.00 93.69 128 ILE A CA 1
ATOM 1038 C C . ILE A 1 128 ? -7.281 1.126 6.657 1.00 93.69 128 ILE A C 1
ATOM 1040 O O . ILE A 1 128 ? -7.176 1.845 5.673 1.00 93.69 128 ILE A O 1
ATOM 1044 N N . TYR A 1 129 ? -8.119 0.093 6.697 1.00 95.75 129 TYR A N 1
ATOM 1045 C CA . TYR A 1 129 ? -8.906 -0.345 5.551 1.00 95.75 129 TYR A CA 1
ATOM 1046 C C . TYR A 1 129 ? -9.918 0.711 5.075 1.00 95.75 129 TYR A C 1
ATOM 1048 O O . TYR A 1 129 ? -10.105 0.922 3.878 1.00 95.75 129 TYR A O 1
ATOM 1056 N N . GLU A 1 130 ? -10.573 1.416 5.998 1.00 95.94 130 GLU A N 1
ATOM 1057 C CA . GLU A 1 130 ? -11.448 2.542 5.660 1.00 95.94 130 GLU A CA 1
ATOM 1058 C C . GLU A 1 130 ? -10.690 3.689 4.995 1.00 95.94 130 GLU A C 1
ATOM 1060 O O . GLU A 1 130 ? -11.188 4.255 4.020 1.00 95.94 130 GLU A O 1
ATOM 1065 N N . GLN A 1 131 ? -9.499 4.025 5.496 1.00 95.25 131 GLN A N 1
ATOM 1066 C CA . GLN A 1 131 ? -8.671 5.063 4.895 1.00 95.25 131 GLN A CA 1
ATOM 1067 C C . GLN A 1 131 ? -8.203 4.647 3.498 1.00 95.25 131 GLN A C 1
ATOM 1069 O O . GLN A 1 131 ? -8.398 5.400 2.548 1.00 95.25 131 GLN A O 1
ATOM 1074 N N . ALA A 1 132 ? -7.723 3.412 3.351 1.00 95.38 132 ALA A N 1
ATOM 1075 C CA . ALA A 1 132 ? -7.291 2.840 2.083 1.00 95.38 132 ALA A CA 1
ATOM 1076 C C . ALA A 1 132 ? -8.388 2.922 1.005 1.00 95.38 132 ALA A C 1
ATOM 1078 O O . ALA A 1 132 ? -8.150 3.392 -0.109 1.00 95.38 132 ALA A O 1
ATOM 1079 N N . ARG A 1 133 ? -9.629 2.549 1.354 1.00 96.19 133 ARG A N 1
ATOM 1080 C CA . ARG A 1 133 ? -10.780 2.647 0.441 1.00 96.19 133 ARG A CA 1
ATOM 1081 C C . ARG A 1 133 ? -11.102 4.084 0.047 1.00 96.19 133 ARG A C 1
ATOM 1083 O O . ARG A 1 133 ? -11.412 4.323 -1.116 1.00 96.19 133 ARG A O 1
ATOM 1090 N N . LYS A 1 134 ? -11.018 5.043 0.976 1.00 96.06 134 LYS A N 1
ATOM 1091 C CA . LYS A 1 134 ? -11.218 6.470 0.665 1.00 96.06 134 LYS A CA 1
ATOM 1092 C C . LYS A 1 134 ? -10.149 6.988 -0.291 1.00 96.06 134 LYS A C 1
ATOM 1094 O O . LYS A 1 134 ? -10.496 7.636 -1.270 1.00 96.06 134 LYS A O 1
ATOM 1099 N N . THR A 1 135 ? -8.886 6.658 -0.037 1.00 95.06 135 THR A N 1
ATOM 1100 C CA . THR A 1 135 ? -7.739 7.041 -0.869 1.00 95.06 135 THR A CA 1
ATOM 1101 C C . THR A 1 135 ? -7.888 6.508 -2.300 1.00 95.06 135 THR A C 1
ATOM 1103 O O . THR A 1 135 ? -7.751 7.261 -3.265 1.00 95.06 135 THR A O 1
ATOM 1106 N N . ILE A 1 136 ? -8.256 5.231 -2.459 1.00 95.25 136 ILE A N 1
ATOM 1107 C CA . ILE A 1 136 ? -8.500 4.634 -3.783 1.00 95.25 136 ILE A CA 1
ATOM 1108 C C . ILE A 1 136 ? -9.723 5.246 -4.460 1.00 95.25 136 ILE A C 1
ATOM 1110 O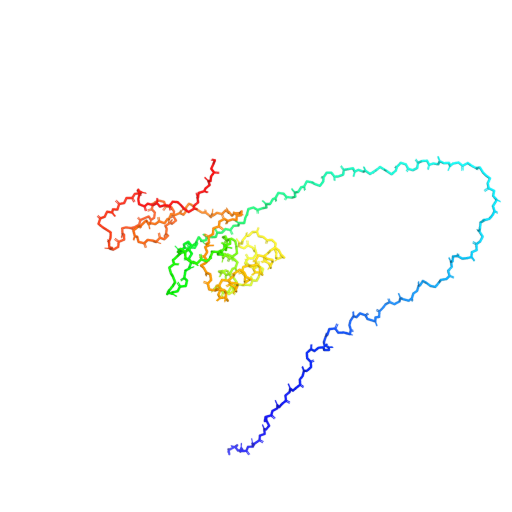 O . ILE A 1 136 ? -9.657 5.592 -5.638 1.00 95.25 136 ILE A O 1
ATOM 1114 N N . ALA A 1 137 ? -10.831 5.403 -3.733 1.00 96.19 137 ALA A N 1
ATOM 1115 C CA . ALA A 1 137 ? -12.037 6.014 -4.280 1.00 96.19 137 ALA A CA 1
ATOM 1116 C C . ALA A 1 137 ? -11.758 7.441 -4.771 1.00 96.19 137 ALA A C 1
ATOM 1118 O O . ALA A 1 137 ? -12.161 7.791 -5.877 1.00 96.19 137 ALA A O 1
ATOM 1119 N N . GLN A 1 138 ? -11.007 8.232 -4.002 1.00 94.75 138 GLN A N 1
ATOM 1120 C CA . GLN A 1 138 ? -10.586 9.570 -4.403 1.00 94.75 138 GLN A CA 1
ATOM 1121 C C . GLN A 1 138 ? -9.767 9.528 -5.695 1.00 94.75 138 GLN A C 1
ATOM 1123 O O . GLN A 1 138 ? -10.053 10.278 -6.625 1.00 94.75 138 GLN A O 1
ATOM 1128 N N . ALA A 1 139 ? -8.783 8.631 -5.786 1.00 94.69 139 ALA A N 1
ATOM 1129 C CA . ALA A 1 139 ? -7.953 8.530 -6.979 1.00 94.69 139 ALA A CA 1
ATOM 1130 C C . ALA A 1 139 ? -8.757 8.150 -8.231 1.00 94.69 139 ALA A C 1
ATOM 1132 O O . ALA A 1 139 ? -8.521 8.707 -9.302 1.00 94.69 139 ALA A O 1
ATOM 1133 N N . LEU A 1 140 ? -9.737 7.254 -8.095 1.00 93.62 140 LEU A N 1
ATOM 1134 C CA . LEU A 1 140 ? -10.600 6.841 -9.201 1.00 93.62 140 LEU A CA 1
ATOM 1135 C C . LEU A 1 140 ? -11.594 7.933 -9.619 1.00 93.62 140 LEU A C 1
ATOM 1137 O O . LEU A 1 140 ? -11.804 8.124 -10.813 1.00 93.62 140 LEU A O 1
ATOM 1141 N N . VAL A 1 141 ? -12.190 8.651 -8.663 1.00 94.81 141 VAL A N 1
ATOM 1142 C CA . VAL A 1 141 ? -13.186 9.703 -8.935 1.00 94.81 141 VAL A CA 1
ATOM 1143 C C . VAL A 1 141 ? -12.537 10.960 -9.511 1.00 94.81 141 VAL A C 1
ATOM 1145 O O . VAL A 1 141 ? -13.061 11.547 -10.453 1.00 94.81 141 VAL A O 1
ATOM 1148 N N . GLU A 1 142 ? -11.392 11.374 -8.969 1.00 91.75 142 GLU A N 1
ATOM 1149 C CA . GLU A 1 142 ? -10.680 12.579 -9.415 1.00 91.75 142 GLU A CA 1
ATOM 1150 C C . GLU A 1 142 ? -9.765 12.313 -10.622 1.00 91.75 142 GLU A C 1
ATOM 1152 O O . GLU A 1 142 ? -9.279 13.254 -11.247 1.00 91.75 142 GLU A O 1
ATOM 1157 N N . GLY A 1 143 ? -9.531 11.041 -10.967 1.00 90.44 143 GLY A N 1
ATOM 1158 C CA . GLY A 1 143 ? -8.601 10.655 -12.027 1.00 90.44 143 GLY A CA 1
ATOM 1159 C C . GLY A 1 143 ? -7.145 10.942 -11.658 1.00 90.44 143 GLY A C 1
ATOM 1160 O O . GLY A 1 143 ? -6.353 11.328 -12.517 1.00 90.44 143 GLY A O 1
ATOM 1161 N N . ASN A 1 144 ? -6.787 10.778 -10.385 1.00 92.50 144 ASN A N 1
ATOM 1162 C CA . ASN A 1 144 ? -5.433 11.015 -9.895 1.00 92.50 144 ASN A CA 1
ATOM 1163 C C . ASN A 1 144 ? -4.553 9.771 -10.066 1.00 92.50 144 ASN A C 1
ATOM 1165 O O . ASN A 1 144 ? -5.018 8.633 -10.142 1.00 92.50 144 ASN A O 1
ATOM 1169 N N . MET A 1 145 ? -3.242 9.990 -10.099 1.00 94.00 145 MET A N 1
ATOM 1170 C CA . MET A 1 145 ? -2.258 8.919 -9.996 1.00 94.00 145 MET A CA 1
ATOM 1171 C C . MET A 1 145 ? -2.216 8.402 -8.552 1.00 94.00 145 MET A C 1
ATOM 1173 O O . MET A 1 145 ? -2.228 9.195 -7.616 1.00 94.00 145 MET A O 1
ATOM 1177 N N . VAL A 1 146 ? -2.131 7.086 -8.371 1.00 94.88 146 VAL A N 1
ATOM 1178 C CA . VAL A 1 146 ? -1.907 6.454 -7.064 1.00 94.88 146 VAL A CA 1
ATOM 1179 C C . VAL A 1 146 ? -0.427 6.147 -6.928 1.00 94.88 146 VAL A C 1
ATOM 1181 O O . VAL A 1 146 ? 0.143 5.500 -7.807 1.00 94.88 146 VAL A O 1
ATOM 1184 N N . ASN A 1 147 ? 0.178 6.555 -5.822 1.00 93.56 147 ASN A N 1
ATOM 1185 C CA . ASN A 1 147 ? 1.546 6.198 -5.473 1.00 93.56 147 ASN A CA 1
ATOM 1186 C C . ASN A 1 147 ? 1.569 5.485 -4.129 1.00 93.56 147 ASN A C 1
ATOM 1188 O O . ASN A 1 147 ? 0.918 5.921 -3.188 1.00 93.56 147 ASN A O 1
ATOM 1192 N N . ILE A 1 148 ? 2.275 4.365 -4.066 1.00 93.06 148 ILE A N 1
ATOM 1193 C CA . ILE A 1 148 ? 2.343 3.481 -2.912 1.00 93.06 148 ILE A CA 1
ATOM 1194 C C . ILE A 1 148 ? 3.692 3.693 -2.242 1.00 93.06 148 ILE A C 1
ATOM 1196 O O . ILE A 1 148 ? 4.724 3.238 -2.743 1.00 93.06 148 ILE A O 1
ATOM 1200 N N . GLU A 1 149 ? 3.680 4.403 -1.121 1.00 89.12 149 GLU A N 1
ATOM 1201 C CA . GLU A 1 149 ? 4.888 4.754 -0.383 1.00 89.12 149 GLU A CA 1
ATOM 1202 C C . GLU A 1 149 ? 4.598 5.054 1.090 1.00 89.12 149 GLU A C 1
ATOM 1204 O O . GLU A 1 149 ? 3.479 5.381 1.480 1.00 89.12 149 GLU A O 1
ATOM 1209 N N . GLY A 1 150 ? 5.646 4.976 1.909 1.00 84.81 150 GLY A N 1
ATOM 1210 C CA . GLY A 1 150 ? 5.601 5.385 3.308 1.00 84.81 150 GLY A CA 1
ATOM 1211 C C . GLY A 1 150 ? 4.819 4.449 4.234 1.00 84.81 150 GLY A C 1
ATOM 1212 O O . GLY A 1 150 ? 4.484 3.312 3.909 1.00 84.81 150 GLY A O 1
ATOM 1213 N N . GLY A 1 151 ? 4.550 4.949 5.439 1.00 80.06 151 GLY A N 1
ATOM 1214 C CA . GLY A 1 151 ? 3.975 4.172 6.536 1.00 80.06 151 GLY A CA 1
ATOM 1215 C C . GLY A 1 151 ? 5.040 3.631 7.494 1.00 80.06 151 GLY A C 1
ATOM 1216 O O . GLY A 1 151 ? 6.229 3.603 7.192 1.00 80.06 151 GLY A O 1
ATOM 1217 N N . ASN A 1 152 ? 4.605 3.225 8.688 1.00 80.50 152 ASN A N 1
ATOM 1218 C CA . ASN A 1 152 ? 5.488 2.646 9.703 1.00 80.50 152 ASN A CA 1
ATOM 1219 C C . ASN A 1 152 ? 5.461 1.117 9.603 1.00 80.50 152 ASN A C 1
ATOM 1221 O O . ASN A 1 152 ? 4.741 0.450 10.359 1.00 80.50 152 ASN A O 1
ATOM 1225 N N . VAL A 1 153 ? 6.171 0.588 8.608 1.00 81.88 153 VAL A N 1
ATOM 1226 C CA . VAL A 1 153 ? 6.061 -0.811 8.188 1.00 81.88 153 VAL A CA 1
ATOM 1227 C C . VAL A 1 153 ? 7.388 -1.546 8.306 1.00 81.88 153 VAL A C 1
ATOM 1229 O O . VAL A 1 153 ? 8.453 -0.986 8.070 1.00 81.88 153 VAL A O 1
ATOM 1232 N N . GLN A 1 154 ? 7.305 -2.817 8.676 1.00 82.50 154 GLN A N 1
ATOM 1233 C CA . GLN A 1 154 ? 8.414 -3.757 8.692 1.00 82.50 154 GLN A CA 1
ATOM 1234 C C . GLN A 1 154 ? 8.127 -4.859 7.682 1.00 82.50 154 GLN A C 1
ATOM 1236 O O . GLN A 1 154 ? 7.093 -5.527 7.752 1.00 82.50 154 GLN A O 1
ATOM 1241 N N . PHE A 1 155 ? 9.054 -5.037 6.747 1.00 82.44 155 PHE A N 1
ATOM 1242 C CA . PHE A 1 155 ? 9.013 -6.139 5.799 1.00 82.44 155 PHE A CA 1
ATOM 1243 C C . PHE A 1 155 ? 9.667 -7.379 6.402 1.00 82.44 155 PHE A C 1
ATOM 1245 O O . PHE A 1 155 ? 10.663 -7.282 7.115 1.00 82.44 155 PHE A O 1
ATOM 1252 N N . ASP A 1 156 ? 9.147 -8.552 6.050 1.00 79.38 156 ASP A N 1
ATOM 1253 C CA . ASP A 1 156 ? 9.681 -9.831 6.535 1.00 79.38 156 ASP A CA 1
ATOM 1254 C C . ASP A 1 156 ? 11.112 -10.117 6.073 1.00 79.38 156 ASP A C 1
ATOM 1256 O O . ASP A 1 156 ? 11.835 -10.887 6.705 1.00 79.38 156 ASP A O 1
ATOM 1260 N N . ARG A 1 157 ? 11.502 -9.549 4.929 1.00 82.12 157 ARG A N 1
ATOM 1261 C CA . ARG A 1 157 ? 12.789 -9.768 4.261 1.00 82.12 157 ARG A CA 1
ATOM 1262 C C . ARG A 1 157 ? 13.216 -8.508 3.518 1.00 82.12 157 ARG A C 1
ATOM 1264 O O . ARG A 1 157 ? 12.411 -7.602 3.295 1.00 82.12 157 ARG A O 1
ATOM 1271 N N . GLU A 1 158 ? 14.472 -8.474 3.086 1.00 83.56 158 GLU A N 1
ATOM 1272 C CA . GLU A 1 158 ? 14.960 -7.460 2.152 1.00 83.56 158 GLU A CA 1
ATOM 1273 C C . GLU A 1 158 ? 14.340 -7.671 0.771 1.00 83.56 158 GLU A C 1
ATOM 1275 O O . GLU A 1 158 ? 14.547 -8.706 0.134 1.00 83.56 158 GLU A O 1
ATOM 1280 N N . TRP A 1 159 ? 13.578 -6.688 0.301 1.00 85.62 159 TRP A N 1
ATOM 1281 C CA . TRP A 1 159 ? 12.965 -6.736 -1.018 1.00 85.62 159 TRP A CA 1
ATOM 1282 C C . TRP A 1 159 ? 13.686 -5.828 -2.000 1.00 85.62 159 TRP A C 1
ATOM 1284 O O . TRP A 1 159 ? 13.990 -4.668 -1.711 1.00 85.62 159 TRP A O 1
ATOM 1294 N N . PHE A 1 160 ? 13.895 -6.359 -3.198 1.00 85.69 160 PHE A N 1
ATOM 1295 C CA . PHE A 1 160 ? 14.527 -5.672 -4.306 1.00 85.69 160 PHE A CA 1
ATOM 1296 C C . PHE A 1 160 ? 13.610 -5.666 -5.526 1.00 85.69 160 PHE A C 1
ATOM 1298 O O . PHE A 1 160 ? 12.893 -6.628 -5.800 1.00 85.69 160 PHE A O 1
ATOM 1305 N N . ARG A 1 161 ? 13.668 -4.588 -6.303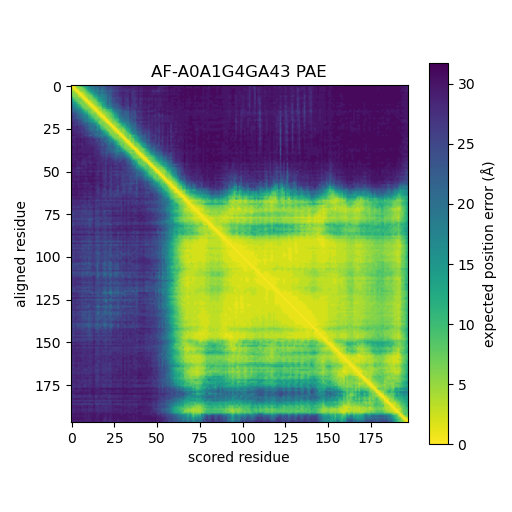 1.00 86.06 161 ARG A N 1
ATOM 1306 C CA . ARG A 1 161 ? 13.042 -4.474 -7.617 1.00 86.06 161 ARG A CA 1
ATOM 1307 C C . ARG A 1 161 ? 14.129 -4.412 -8.680 1.00 86.06 161 ARG A C 1
ATOM 1309 O O . ARG A 1 161 ? 15.002 -3.549 -8.628 1.00 86.06 161 ARG A O 1
ATOM 1316 N N . CYS A 1 162 ? 14.074 -5.305 -9.662 1.00 84.44 162 CYS A N 1
ATOM 1317 C CA . CYS A 1 162 ? 14.994 -5.246 -10.797 1.00 84.44 162 CYS A CA 1
ATOM 1318 C C . CYS A 1 162 ? 14.667 -4.035 -11.689 1.00 84.44 162 CYS A C 1
ATOM 1320 O O . CYS A 1 162 ? 13.526 -3.890 -12.130 1.00 84.44 162 CYS A O 1
ATOM 1322 N N . ARG A 1 163 ? 15.660 -3.203 -12.026 1.00 82.00 163 ARG A N 1
ATOM 1323 C CA . ARG A 1 163 ? 15.496 -2.021 -12.901 1.00 82.00 163 ARG A CA 1
ATOM 1324 C C . ARG A 1 163 ? 15.053 -2.357 -14.324 1.00 82.00 163 ARG A C 1
ATOM 1326 O O . ARG A 1 163 ? 14.501 -1.502 -15.008 1.00 82.00 163 ARG A O 1
ATOM 1333 N N . ARG A 1 164 ? 15.317 -3.583 -14.785 1.00 82.00 164 ARG A N 1
ATOM 1334 C CA . ARG A 1 164 ? 15.073 -4.004 -16.173 1.00 82.00 164 ARG A CA 1
ATOM 1335 C C . ARG A 1 164 ? 13.720 -4.668 -16.371 1.00 82.00 164 ARG A C 1
ATOM 1337 O O . ARG A 1 164 ? 12.989 -4.298 -17.280 1.00 82.00 164 ARG A O 1
ATOM 1344 N N . CYS A 1 165 ? 13.400 -5.659 -15.541 1.00 78.38 165 CYS A N 1
ATOM 1345 C CA . CYS A 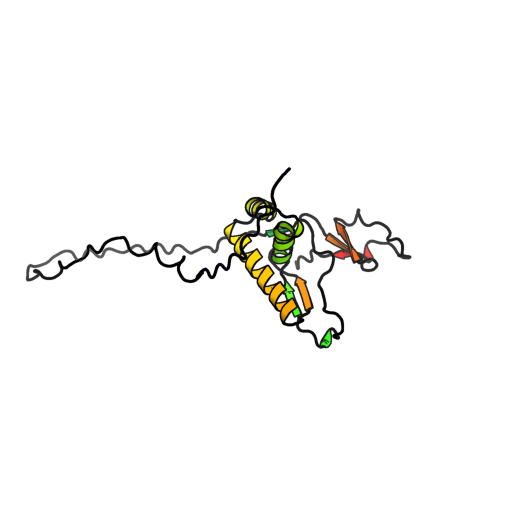1 165 ? 12.169 -6.442 -15.672 1.00 78.38 165 CYS A CA 1
ATOM 1346 C C . CYS A 1 165 ? 11.099 -6.090 -14.633 1.00 78.38 165 CYS A C 1
ATOM 1348 O O . CYS A 1 165 ? 10.045 -6.719 -14.637 1.00 78.38 165 CYS A O 1
ATOM 1350 N N . TYR A 1 166 ? 11.360 -5.133 -13.733 1.00 81.50 166 TYR A N 1
ATOM 1351 C CA . TYR A 1 166 ? 10.449 -4.688 -12.666 1.00 81.50 166 TYR A CA 1
ATOM 1352 C C . TYR A 1 166 ? 9.928 -5.807 -11.749 1.00 81.50 166 TYR A C 1
ATOM 1354 O O . TYR A 1 166 ? 9.004 -5.595 -10.966 1.00 81.50 166 TYR A O 1
ATOM 1362 N N . LYS A 1 167 ? 10.532 -7.000 -11.812 1.00 83.75 167 LYS A N 1
ATOM 1363 C CA . LYS A 1 167 ? 10.196 -8.123 -10.942 1.00 83.75 167 LYS A CA 1
ATOM 1364 C C . LYS A 1 167 ? 10.673 -7.844 -9.524 1.00 83.75 167 LYS A C 1
ATOM 1366 O O . LYS A 1 167 ? 11.775 -7.324 -9.327 1.00 83.75 167 LYS A O 1
ATOM 1371 N N . LEU A 1 168 ? 9.835 -8.231 -8.570 1.00 85.88 168 LEU A N 1
ATOM 1372 C CA . LEU A 1 168 ? 10.186 -8.274 -7.160 1.00 85.88 168 LEU A CA 1
ATOM 1373 C C . LEU A 1 168 ? 11.046 -9.502 -6.873 1.00 85.88 168 LEU A C 1
ATOM 1375 O O . LEU A 1 168 ? 10.752 -10.600 -7.346 1.00 85.88 168 LEU A O 1
ATOM 1379 N N . VAL A 1 169 ? 12.086 -9.297 -6.078 1.00 84.31 169 VAL A N 1
ATOM 1380 C CA . VAL A 1 169 ? 13.020 -10.321 -5.626 1.00 84.31 169 VAL A CA 1
ATOM 1381 C C . VAL A 1 169 ? 13.153 -10.183 -4.112 1.00 84.31 169 VAL A C 1
ATOM 1383 O O . VAL A 1 169 ? 13.507 -9.113 -3.623 1.00 84.31 169 VAL A O 1
ATOM 1386 N N . GLY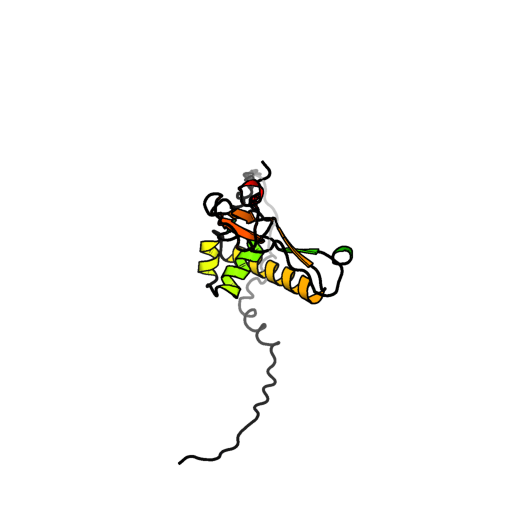 A 1 170 ? 12.835 -11.238 -3.364 1.00 82.50 170 GLY A N 1
ATOM 1387 C CA . GLY A 1 170 ? 13.099 -11.279 -1.925 1.00 82.50 170 GLY A CA 1
ATOM 1388 C C . GLY A 1 170 ? 14.506 -11.815 -1.694 1.00 82.50 170 GLY A C 1
ATOM 1389 O O . GLY A 1 170 ? 14.732 -12.984 -1.975 1.00 82.50 170 GLY A O 1
ATOM 1390 N N . GLY A 1 171 ? 15.435 -10.992 -1.215 1.00 81.19 171 GLY A N 1
ATOM 1391 C CA . GLY A 1 171 ? 16.852 -11.345 -1.076 1.00 81.19 171 GLY A CA 1
ATOM 1392 C C . GLY A 1 171 ? 17.651 -11.194 -2.376 1.00 81.19 171 GLY A C 1
ATOM 1393 O O . GLY A 1 171 ? 17.117 -11.299 -3.480 1.00 81.19 171 GLY A O 1
ATOM 1394 N N . ARG A 1 172 ? 18.955 -10.921 -2.265 1.00 77.88 172 ARG A N 1
ATOM 1395 C CA . ARG A 1 172 ? 19.840 -10.732 -3.436 1.00 77.88 172 ARG A CA 1
ATOM 1396 C C . ARG A 1 172 ? 20.106 -12.052 -4.159 1.00 77.88 172 ARG A C 1
ATOM 1398 O O . ARG A 1 172 ? 20.281 -12.079 -5.372 1.00 77.88 172 ARG A O 1
ATOM 1405 N N . GLU A 1 173 ? 20.105 -13.143 -3.408 1.00 77.50 173 GLU A N 1
ATOM 1406 C CA . GLU A 1 173 ? 20.366 -14.507 -3.853 1.00 77.50 173 GLU A CA 1
ATOM 1407 C C . GLU A 1 173 ? 19.278 -15.068 -4.776 1.00 77.50 173 GLU A C 1
ATOM 1409 O O . GLU A 1 173 ? 19.566 -15.920 -5.612 1.00 77.50 173 GLU A O 1
ATOM 1414 N N . ASN A 1 174 ? 18.046 -14.557 -4.679 1.00 77.56 174 ASN A N 1
ATOM 1415 C CA . ASN A 1 174 ? 16.911 -15.026 -5.479 1.00 77.56 174 ASN A CA 1
ATOM 1416 C C . ASN A 1 174 ? 16.760 -14.273 -6.808 1.00 77.56 174 ASN A C 1
ATOM 1418 O O . ASN A 1 174 ? 15.762 -14.442 -7.516 1.00 77.56 174 ASN A O 1
ATOM 1422 N N . HIS A 1 175 ? 17.724 -13.419 -7.161 1.00 76.06 175 HIS A N 1
ATOM 1423 C CA . HIS A 1 175 ? 17.723 -12.754 -8.453 1.00 76.06 175 HIS A CA 1
ATOM 1424 C C . HIS A 1 175 ? 17.947 -13.808 -9.544 1.00 76.06 175 HIS A C 1
ATOM 1426 O O . HIS A 1 175 ? 18.907 -14.566 -9.520 1.00 76.06 175 HIS A O 1
ATOM 1432 N N . VAL A 1 176 ? 17.027 -13.889 -10.504 1.00 75.44 176 VAL A N 1
ATOM 1433 C CA . VAL A 1 176 ? 17.132 -14.798 -11.652 1.00 75.44 176 VAL A CA 1
ATOM 1434 C C . VAL A 1 176 ? 17.250 -13.959 -12.910 1.00 75.44 176 VAL A C 1
ATOM 1436 O O . VAL A 1 176 ? 16.572 -12.938 -13.054 1.00 75.44 176 VAL A O 1
ATOM 1439 N N . ARG A 1 177 ? 18.088 -14.401 -13.852 1.00 74.75 177 ARG A N 1
ATOM 1440 C CA . ARG A 1 177 ? 18.241 -13.733 -15.143 1.00 74.75 177 ARG A CA 1
ATOM 1441 C C . ARG A 1 177 ? 16.892 -13.651 -15.862 1.00 74.75 177 ARG A C 1
ATOM 1443 O O . ARG A 1 177 ? 16.311 -14.659 -16.259 1.00 74.75 177 ARG A O 1
ATOM 1450 N N . CYS A 1 178 ? 16.392 -12.431 -16.029 1.00 72.06 178 CYS A N 1
ATOM 1451 C CA . CYS A 1 178 ? 15.168 -12.162 -16.774 1.00 72.06 178 CYS A CA 1
ATOM 1452 C C . CYS A 1 178 ? 15.356 -12.501 -18.266 1.00 72.06 178 CYS A C 1
ATOM 1454 O O . CYS A 1 178 ? 16.429 -12.265 -18.822 1.00 72.06 178 CYS A O 1
ATOM 1456 N N . LYS A 1 179 ? 14.309 -13.048 -18.908 1.00 69.19 179 LYS A N 1
ATOM 1457 C CA . LYS A 1 179 ? 14.348 -13.564 -20.294 1.00 69.19 179 LYS A CA 1
ATOM 1458 C C . LYS A 1 179 ? 14.878 -12.539 -21.310 1.00 69.19 179 LYS A C 1
ATOM 1460 O O . LYS A 1 179 ? 15.615 -12.917 -22.211 1.00 69.19 179 LYS A O 1
ATOM 1465 N N . ASP A 1 180 ? 14.593 -11.256 -21.092 1.00 67.38 180 ASP A N 1
ATOM 1466 C CA . ASP A 1 180 ? 14.945 -10.167 -22.016 1.00 67.38 180 ASP A CA 1
ATOM 1467 C C . ASP A 1 180 ? 16.178 -9.349 -21.575 1.00 67.38 180 ASP A C 1
ATOM 1469 O O . ASP A 1 180 ? 16.474 -8.291 -22.130 1.00 67.38 180 ASP A O 1
ATOM 1473 N N . CYS A 1 181 ? 16.918 -9.803 -20.555 1.00 65.62 181 CYS A N 1
ATOM 1474 C CA . CYS A 1 181 ? 18.049 -9.060 -19.992 1.00 65.62 181 CYS A CA 1
ATOM 1475 C C . CYS A 1 181 ? 19.404 -9.571 -20.511 1.00 65.62 181 CYS A C 1
ATOM 1477 O O . CYS A 1 181 ? 19.849 -10.684 -20.208 1.00 65.62 181 CYS A O 1
ATOM 1479 N N . LYS A 1 182 ? 20.105 -8.709 -21.262 1.00 68.56 182 LYS A N 1
ATOM 1480 C CA . LYS A 1 182 ? 21.485 -8.956 -21.722 1.00 68.56 182 LYS A CA 1
ATOM 1481 C C . LYS A 1 182 ? 22.508 -8.846 -20.587 1.00 68.56 182 LYS A C 1
ATOM 1483 O O . LYS A 1 182 ? 23.482 -9.589 -20.593 1.00 68.56 182 LYS A O 1
ATOM 1488 N N . ILE A 1 183 ? 22.248 -7.966 -19.620 1.00 65.88 183 ILE A N 1
ATOM 1489 C CA . ILE A 1 183 ? 23.090 -7.699 -18.449 1.00 65.88 183 ILE A CA 1
ATOM 1490 C C . ILE A 1 183 ? 22.373 -8.249 -17.211 1.00 65.88 183 ILE A C 1
ATOM 1492 O O . ILE A 1 183 ? 21.157 -8.100 -17.083 1.00 65.88 183 ILE A O 1
ATOM 1496 N N . TYR A 1 184 ? 23.118 -8.916 -16.332 1.00 69.12 184 TYR A N 1
ATOM 1497 C CA . TYR A 1 184 ? 22.624 -9.518 -15.097 1.00 69.12 184 TYR A CA 1
ATOM 1498 C C . TYR A 1 184 ? 23.660 -9.303 -13.991 1.00 69.12 184 TYR A C 1
ATOM 1500 O O . TYR A 1 184 ? 24.841 -9.568 -14.201 1.00 69.12 184 TYR A O 1
ATOM 1508 N N . GLY A 1 185 ? 23.215 -8.818 -12.835 1.00 71.62 185 GLY A N 1
ATOM 1509 C CA . GLY A 1 185 ? 24.068 -8.539 -11.683 1.00 71.62 185 GLY A CA 1
ATOM 1510 C C . GLY A 1 185 ? 23.282 -7.910 -10.536 1.00 71.62 185 GLY A C 1
ATOM 1511 O O . GLY A 1 185 ? 22.118 -7.535 -10.703 1.00 71.62 185 GLY A O 1
ATOM 1512 N N . ASN A 1 186 ? 23.923 -7.795 -9.374 1.00 75.62 186 ASN A N 1
ATOM 1513 C CA . ASN A 1 186 ? 23.324 -7.188 -8.182 1.00 75.62 186 ASN A CA 1
ATOM 1514 C C . ASN A 1 186 ? 23.158 -5.664 -8.313 1.00 75.62 186 ASN A C 1
ATOM 1516 O O . ASN A 1 186 ? 22.333 -5.084 -7.615 1.00 75.62 186 ASN A O 1
ATOM 1520 N N . ASP A 1 187 ? 23.870 -5.030 -9.246 1.00 80.38 187 ASP A N 1
ATOM 1521 C CA . ASP A 1 187 ? 23.820 -3.578 -9.485 1.00 80.38 187 ASP A CA 1
ATOM 1522 C C . ASP A 1 187 ? 22.485 -3.108 -10.093 1.00 80.38 187 ASP A C 1
ATOM 1524 O O . ASP A 1 187 ? 22.128 -1.931 -10.036 1.00 80.38 187 ASP A O 1
ATOM 1528 N N . GLU A 1 188 ? 21.719 -4.035 -10.672 1.00 80.12 188 GLU A N 1
ATOM 1529 C CA . GLU A 1 188 ? 20.408 -3.766 -11.273 1.00 80.12 188 GLU A CA 1
ATOM 1530 C C . GLU A 1 188 ? 19.259 -3.890 -10.249 1.00 80.12 188 GLU A C 1
ATOM 1532 O O . GLU A 1 188 ? 18.093 -3.695 -10.600 1.00 80.12 188 GLU A O 1
ATOM 1537 N N . LEU A 1 189 ? 19.562 -4.212 -8.985 1.00 82.12 189 LEU A N 1
ATOM 1538 C CA . LEU A 1 189 ? 18.586 -4.339 -7.904 1.00 82.12 189 LEU A CA 1
ATOM 1539 C C . LEU A 1 189 ? 18.401 -3.001 -7.176 1.00 82.12 189 LEU A C 1
ATOM 1541 O O . LEU A 1 189 ? 19.345 -2.415 -6.652 1.00 82.12 189 LEU A O 1
ATOM 1545 N N . MET A 1 190 ? 17.162 -2.518 -7.116 1.00 83.38 190 MET A N 1
ATOM 1546 C CA . MET A 1 190 ? 16.770 -1.369 -6.298 1.00 83.38 190 MET A CA 1
ATOM 1547 C C . MET A 1 190 ? 16.119 -1.846 -4.999 1.00 83.38 190 MET A C 1
ATOM 1549 O O . MET A 1 190 ? 15.127 -2.570 -5.086 1.00 83.38 190 MET A O 1
ATOM 1553 N N . PRO A 1 191 ? 16.613 -1.457 -3.814 1.00 83.06 191 PRO A N 1
ATOM 1554 C CA . PRO A 1 191 ? 15.956 -1.802 -2.559 1.00 83.06 191 PRO A CA 1
ATOM 1555 C C . PRO A 1 191 ? 14.601 -1.091 -2.445 1.00 83.06 191 PRO A C 1
ATOM 1557 O O . PRO A 1 191 ? 14.474 0.080 -2.799 1.00 83.06 191 PRO A O 1
ATOM 1560 N N . ILE A 1 192 ? 13.593 -1.810 -1.952 1.00 80.94 192 ILE A N 1
ATOM 1561 C CA . ILE A 1 192 ? 12.290 -1.243 -1.556 1.00 80.94 192 ILE A CA 1
ATOM 1562 C C . ILE A 1 192 ? 12.329 -0.837 -0.080 1.00 80.94 192 ILE A C 1
ATOM 1564 O O . ILE A 1 192 ? 11.731 0.162 0.314 1.00 80.94 192 ILE A O 1
ATOM 1568 N N . ASN A 1 193 ? 13.104 -1.576 0.713 1.00 67.06 193 ASN A N 1
ATOM 1569 C CA . ASN A 1 193 ? 13.357 -1.302 2.119 1.00 67.06 193 ASN A CA 1
ATOM 1570 C C . ASN A 1 193 ? 14.456 -0.238 2.225 1.00 67.06 193 ASN A C 1
ATOM 1572 O O . ASN A 1 193 ? 15.584 -0.533 2.615 1.00 67.06 193 ASN A O 1
ATOM 1576 N N . ALA A 1 194 ? 14.172 0.991 1.806 1.00 52.22 194 ALA A N 1
ATOM 1577 C CA . ALA A 1 194 ? 15.031 2.104 2.175 1.00 52.22 194 ALA A CA 1
ATOM 1578 C C . ALA A 1 194 ? 14.701 2.468 3.628 1.00 52.22 194 ALA A C 1
ATOM 1580 O O . ALA A 1 194 ? 13.911 3.368 3.891 1.00 52.22 194 ALA A O 1
ATOM 1581 N N . GLU A 1 195 ? 15.263 1.718 4.578 1.00 48.31 195 GLU A N 1
ATOM 1582 C CA . GLU A 1 195 ? 15.508 2.299 5.893 1.00 48.31 195 GLU A CA 1
ATOM 1583 C C . GLU A 1 195 ? 16.477 3.462 5.650 1.00 48.31 195 GLU A C 1
ATOM 1585 O O . GLU A 1 195 ? 17.661 3.249 5.381 1.00 48.31 195 GLU A O 1
ATOM 1590 N N . GLU A 1 196 ? 15.962 4.692 5.656 1.00 41.12 196 GLU A N 1
ATOM 1591 C CA . GLU A 1 196 ? 16.796 5.863 5.909 1.00 41.12 196 GLU A CA 1
ATOM 1592 C C . GLU A 1 196 ? 17.392 5.659 7.308 1.00 41.12 196 GLU A C 1
ATOM 1594 O O . GLU A 1 196 ? 16.708 5.818 8.320 1.00 41.12 196 GLU A O 1
ATOM 1599 N N . LYS A 1 197 ? 18.635 5.172 7.346 1.00 32.34 197 LYS A N 1
ATOM 1600 C CA . LYS A 1 197 ? 19.470 5.166 8.548 1.00 32.34 197 LYS A CA 1
ATOM 1601 C C . LYS A 1 197 ? 19.965 6.568 8.855 1.00 32.34 197 LYS A C 1
ATOM 1603 O O . LYS A 1 197 ? 20.378 7.253 7.893 1.00 32.34 197 LYS A O 1
#